Protein AF-A0A9W9JST7-F1 (afdb_monomer)

Radius of gyration: 30.88 Å; Cα contacts (8 Å, |Δi|>4): 255; chains: 1; bounding box: 58×61×119 Å

Sequence (310 aa):
MAGMDSYRRNLYMLSLYSEERLFLDKMSYSSIWKSSLSSQVPGLPVQEQWAHITSNPSALRAMMFQSMDEVFTAIPISAKPDYIAARDVIHHALSLLRLVSLHMLESFSGWQGNDAAVHMSANNLKHWMENDAPSARKCLWHAVCVYSTLKSKEKFACHDPLFFLISFFYIWAFDTLVVAPEMETPEASATEVRLLNTREIQIWIAEGPNTRLNLVGVGSLTGKASSLRLATEVSQIFSKRKSWAGLCRGLASAVDRIVSKLTIPQGIPQGILQGVPRGAPQGVPRGMPQGAPQGAPQGSRQGTSDDQVA

Secondary structure (DSSP, 8-state):
---S-HHHHHHHHHHHHHHHHHHHHHHHH-HHHHHHHHT--S---TTSTTSS----HHHHHHHHHHHHHHHHHHTT--SS--TTTTT-HHHHHHHHHHHS-HHHHHHHHTSSS-HHHHHHHHHHHHHHHHHTHHHHHHHHHHHHHHHHHHHH-SS--TTHHHHHHHHHHHHHHHIIIIIHHHHHSS---S-EEETT-HHHHHHHHHH-S--EEEETTTEE--THHHHHHHHHHHHHHHHH--TTHHHHHHHHHHHHHHHHHHHS-------SS-------------------------------------

Solvent-accessible surface area (backbone atoms only — not comparable to full-atom values): 18589 Å² total; per-residue (Å²): 133,96,71,71,53,68,65,59,52,52,52,49,54,52,48,53,51,48,52,52,50,54,50,54,52,54,52,76,71,34,65,70,56,51,51,64,66,64,70,78,72,84,90,81,83,94,83,74,83,86,81,67,96,68,92,40,71,68,56,52,48,47,48,53,51,47,55,48,47,48,54,64,59,66,48,72,71,41,100,53,86,42,78,61,63,65,52,39,46,66,60,28,45,49,61,31,49,74,80,45,53,67,68,48,46,44,26,43,66,47,80,83,51,56,72,69,49,18,52,51,30,45,53,54,51,39,53,49,38,68,77,40,44,49,58,43,44,47,35,44,41,26,22,48,36,26,36,59,44,55,73,69,47,88,72,60,58,93,60,44,66,58,48,38,48,52,16,49,43,49,47,43,48,45,27,55,62,50,43,31,61,58,67,74,45,93,72,62,46,91,52,72,39,46,61,82,42,71,70,54,39,54,50,47,32,69,74,54,85,55,59,41,43,30,42,94,93,59,42,60,60,60,11,71,66,28,43,44,46,43,38,49,49,52,23,54,52,26,61,69,37,74,49,61,36,69,60,26,39,51,51,15,56,55,34,47,54,47,36,54,62,65,67,48,82,78,77,74,80,92,72,78,93,80,84,76,87,84,73,85,80,88,76,85,83,87,76,86,80,90,79,86,84,89,81,85,79,92,83,81,90,85,84,89,82,87,86,84,90,133

Foldseek 3Di:
DPDPPPVNLLVVLVVLLVVLVVVVVVLVPDPVLVVVVVPPDDDDDPDPPPDDPDDRVVVVNVVSVVVSVCSLPVPDPDVPNDPVNLLPLSSLLSLLCVLDPPVLLVQCLVLPDDVVSNVVSLVVVLVCCVVQVLSLLSNLLSLLSLCVNLLPDQADDPCSLVSNVVSLSSNLSCLARPVQVLLVDPQADPAEAESPPVVSSVCD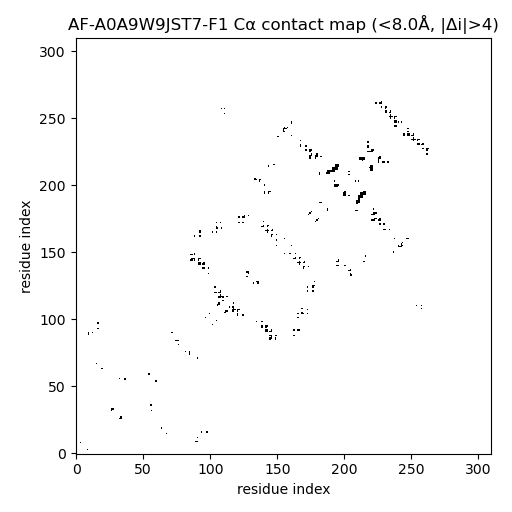SPPHDRHFYARVPLGTRHHLNSNLSSLQSQLVSLCPHPHVNVVSPVVSVSSVVSNVVSPPPPPDPPPPPDDDPPDDDDDDDDDDDDDDDDDDDDDDDDDDDDDDDD

Organism: NCBI:txid2972120

pLDDT: mean 71.53, std 21.92, range [30.02, 96.94]

Mean predicted aligned error: 15.3 Å

Structure (mmCIF, N/CA/C/O backbone):
data_AF-A0A9W9JST7-F1
#
_entry.id   AF-A0A9W9JST7-F1
#
loop_
_atom_site.group_PDB
_atom_site.id
_atom_site.type_symbol
_atom_site.label_atom_id
_atom_site.label_alt_id
_atom_site.label_comp_id
_atom_site.label_asym_id
_atom_site.label_entity_id
_atom_site.label_seq_id
_atom_site.pdbx_PDB_ins_code
_atom_site.Cartn_x
_atom_site.Cartn_y
_atom_site.Cartn_z
_atom_site.occupancy
_atom_site.B_iso_or_equiv
_atom_site.auth_seq_id
_atom_site.auth_comp_id
_atom_site.auth_asym_id
_atom_site.auth_atom_id
_atom_site.pdbx_PDB_model_num
ATOM 1 N N . MET A 1 1 ? -13.997 9.664 -26.845 1.00 45.06 1 MET A N 1
ATOM 2 C CA . MET A 1 1 ? -12.843 10.093 -26.017 1.00 45.06 1 MET A CA 1
ATOM 3 C C . MET A 1 1 ? -11.823 8.957 -25.805 1.00 45.06 1 MET A C 1
ATOM 5 O O . MET A 1 1 ? -11.267 8.816 -24.727 1.00 45.06 1 MET A O 1
ATOM 9 N N . ALA A 1 2 ? -11.512 8.159 -26.835 1.00 38.00 2 ALA A N 1
ATOM 10 C CA . ALA A 1 2 ? -10.624 6.988 -26.732 1.00 38.00 2 ALA A CA 1
ATOM 11 C C . ALA A 1 2 ? -9.122 7.316 -26.930 1.00 38.00 2 ALA A C 1
ATOM 13 O O . ALA A 1 2 ? -8.347 6.451 -27.320 1.00 38.00 2 ALA A O 1
ATOM 14 N N . GLY A 1 3 ? -8.715 8.573 -26.711 1.00 43.28 3 GLY A N 1
ATOM 15 C CA . GLY A 1 3 ? -7.420 9.099 -27.164 1.00 43.28 3 GLY A CA 1
ATOM 16 C C . GLY A 1 3 ? -6.808 10.183 -26.275 1.00 43.28 3 GLY A C 1
ATOM 17 O O . GLY A 1 3 ? -6.126 11.070 -26.774 1.00 43.28 3 GLY A O 1
ATOM 18 N N . MET A 1 4 ? -7.038 10.157 -24.961 1.00 49.62 4 MET A N 1
ATOM 19 C CA . MET A 1 4 ? -6.042 10.739 -24.057 1.00 49.62 4 MET A CA 1
ATOM 20 C C . MET A 1 4 ? -4.931 9.698 -23.930 1.00 49.62 4 MET A C 1
ATOM 22 O O . MET A 1 4 ? -5.115 8.702 -23.230 1.00 49.62 4 MET A O 1
ATOM 26 N N . ASP A 1 5 ? -3.818 9.890 -24.650 1.00 70.69 5 ASP A N 1
ATOM 27 C CA . ASP A 1 5 ? -2.640 9.023 -24.536 1.00 70.69 5 ASP A CA 1
ATOM 28 C C . ASP A 1 5 ? -2.324 8.790 -23.056 1.00 70.69 5 ASP A C 1
ATOM 30 O O . ASP A 1 5 ? -2.247 9.744 -22.278 1.00 70.69 5 ASP A O 1
ATOM 34 N N . SER A 1 6 ? -2.154 7.526 -22.658 1.00 66.75 6 SER A N 1
ATOM 35 C CA . SER A 1 6 ? -1.909 7.107 -21.265 1.00 66.75 6 SER A CA 1
ATOM 36 C C . SER A 1 6 ? -0.840 7.968 -20.573 1.00 66.75 6 SER A C 1
ATOM 38 O O . SER A 1 6 ? -0.982 8.357 -19.416 1.00 66.75 6 SER A O 1
ATOM 40 N N . TYR A 1 7 ? 0.186 8.371 -21.329 1.00 69.88 7 TYR A N 1
ATOM 41 C CA . TYR A 1 7 ? 1.210 9.314 -20.892 1.00 69.88 7 TYR A CA 1
ATOM 42 C C . TYR A 1 7 ? 0.651 10.681 -20.459 1.00 69.88 7 TYR A C 1
ATOM 44 O O . TYR A 1 7 ? 0.956 11.142 -19.362 1.00 69.88 7 TYR A O 1
ATOM 52 N N . ARG A 1 8 ? -0.196 11.317 -21.280 1.00 69.19 8 ARG A N 1
ATOM 53 C CA . ARG A 1 8 ? -0.817 12.617 -20.970 1.00 69.19 8 ARG A CA 1
ATOM 54 C C . ARG A 1 8 ? -1.710 12.529 -19.737 1.00 69.19 8 ARG A C 1
ATOM 56 O O . ARG A 1 8 ? -1.678 13.429 -18.906 1.00 69.19 8 ARG A O 1
ATOM 63 N N . ARG A 1 9 ? -2.460 11.432 -19.594 1.00 73.19 9 ARG A N 1
ATOM 64 C CA . ARG A 1 9 ? -3.286 11.179 -18.404 1.00 73.19 9 ARG A CA 1
ATOM 65 C C . ARG A 1 9 ? -2.431 11.080 -17.141 1.00 73.19 9 ARG A C 1
ATOM 67 O O . ARG A 1 9 ? -2.722 11.750 -16.156 1.00 73.19 9 ARG A O 1
ATOM 74 N N . ASN A 1 10 ? -1.368 10.282 -17.182 1.00 75.19 10 ASN A N 1
ATOM 75 C CA . ASN A 1 10 ? -0.466 10.113 -16.045 1.00 75.19 10 ASN A CA 1
ATOM 76 C C . ASN A 1 10 ? 0.229 11.424 -15.672 1.00 75.19 10 ASN A C 1
ATOM 78 O O . ASN A 1 10 ? 0.306 11.758 -14.494 1.00 75.19 10 ASN A O 1
ATOM 82 N N . LEU A 1 11 ? 0.681 12.189 -16.669 1.00 79.62 11 LEU A N 1
ATOM 83 C CA . LEU A 1 11 ? 1.288 13.499 -16.455 1.00 79.62 11 LEU A CA 1
ATOM 84 C C . LEU A 1 11 ? 0.303 14.471 -15.793 1.00 79.62 11 LEU A C 1
ATOM 86 O O . LEU A 1 11 ? 0.670 15.165 -14.851 1.00 79.62 11 LEU A O 1
ATOM 90 N N . TYR A 1 12 ? -0.954 14.474 -16.240 1.00 76.38 12 TYR A N 1
ATOM 91 C CA . TYR A 1 12 ? -1.999 15.308 -15.657 1.00 76.38 12 TYR A CA 1
ATOM 92 C C . TYR A 1 12 ? -2.312 14.921 -14.205 1.00 76.38 12 TYR A C 1
ATOM 94 O O . TYR A 1 12 ? -2.314 15.789 -13.336 1.00 76.38 12 TYR A O 1
ATOM 102 N N . MET A 1 13 ? -2.479 13.625 -13.906 1.00 76.88 13 MET A N 1
ATOM 103 C CA . MET A 1 13 ? -2.688 13.160 -12.526 1.00 76.88 13 MET A CA 1
ATOM 104 C C . MET A 1 13 ? -1.517 13.525 -11.606 1.00 76.88 13 MET A C 1
ATOM 106 O O . MET A 1 13 ? -1.733 13.949 -10.474 1.00 76.88 13 MET A O 1
ATOM 110 N N . LEU A 1 14 ? -0.279 13.389 -12.090 1.00 82.50 14 LEU A N 1
ATOM 111 C CA . LEU A 1 14 ? 0.914 13.774 -11.336 1.00 82.50 14 LEU A CA 1
ATOM 112 C C . LEU A 1 14 ? 0.989 15.288 -11.109 1.00 82.50 14 LEU A C 1
ATOM 114 O O . LEU A 1 14 ? 1.383 15.702 -10.020 1.00 82.50 14 LEU A O 1
ATOM 118 N N . SER A 1 15 ? 0.597 16.103 -12.095 1.00 80.81 15 SER A N 1
ATOM 119 C CA . SER A 1 15 ? 0.518 17.564 -11.955 1.00 80.81 15 SER A CA 1
ATOM 120 C C . SER A 1 15 ? -0.472 17.947 -10.863 1.00 80.81 15 SER A C 1
ATOM 122 O O . SER A 1 15 ? -0.089 18.619 -9.911 1.00 80.81 15 SER A O 1
ATOM 124 N N . LEU A 1 16 ? -1.703 17.430 -10.939 1.00 77.56 16 LEU A N 1
ATOM 125 C CA . LEU A 1 16 ? -2.748 17.694 -9.948 1.00 77.56 16 LEU A CA 1
ATOM 126 C C . LEU A 1 16 ? -2.327 17.264 -8.542 1.00 77.56 16 LEU A C 1
ATOM 128 O O . LEU A 1 16 ? -2.461 18.030 -7.593 1.00 77.56 16 LEU A O 1
ATOM 132 N N . TYR A 1 17 ? -1.756 16.064 -8.409 1.00 82.00 17 TYR A N 1
ATOM 133 C CA . TYR A 1 17 ? -1.245 15.589 -7.126 1.00 82.00 17 TYR A CA 1
ATOM 134 C C . TYR A 1 17 ? -0.119 16.484 -6.586 1.00 82.00 17 TYR A C 1
ATOM 136 O O . TYR A 1 17 ? -0.068 16.778 -5.392 1.00 82.00 17 TYR A O 1
ATOM 144 N N . SER A 1 18 ? 0.786 16.939 -7.454 1.00 82.88 18 SER A N 1
ATOM 145 C CA . SER A 1 18 ? 1.886 17.826 -7.059 1.00 82.88 18 SER A CA 1
ATOM 146 C C . SER A 1 18 ? 1.373 19.197 -6.620 1.00 82.88 18 SER A C 1
ATOM 148 O O . SER A 1 18 ? 1.830 19.721 -5.608 1.00 82.88 18 SER A O 1
ATOM 150 N N . GLU A 1 19 ? 0.398 19.759 -7.334 1.00 79.06 19 GLU A N 1
ATOM 151 C CA . GLU A 1 19 ? -0.268 21.015 -6.975 1.00 79.06 19 GLU A CA 1
ATOM 152 C C . GLU A 1 19 ? -1.001 20.901 -5.634 1.00 79.06 19 GLU A C 1
ATOM 154 O O . GLU A 1 19 ? -0.802 21.746 -4.761 1.00 79.06 19 GLU A O 1
ATOM 159 N N . GLU A 1 20 ? -1.769 19.825 -5.427 1.00 76.81 20 GLU A N 1
ATOM 160 C CA . GLU A 1 20 ? -2.435 19.517 -4.154 1.00 76.81 20 GLU A CA 1
ATOM 161 C C . GLU A 1 20 ? -1.414 19.443 -3.008 1.00 76.81 20 GLU A C 1
ATOM 163 O O . GLU A 1 20 ? -1.600 20.058 -1.955 1.00 76.81 20 GLU A O 1
ATOM 168 N N . ARG A 1 21 ? -0.292 18.741 -3.212 1.00 80.44 21 ARG A N 1
ATOM 169 C CA . ARG A 1 21 ? 0.755 18.593 -2.192 1.00 80.44 21 ARG A CA 1
ATOM 170 C C . ARG A 1 21 ? 1.468 19.900 -1.875 1.00 80.44 21 ARG A C 1
ATOM 172 O O . ARG A 1 21 ? 1.620 20.217 -0.699 1.00 80.44 21 ARG A O 1
ATOM 179 N N . LEU A 1 22 ? 1.850 20.673 -2.890 1.00 78.69 22 LEU A N 1
ATOM 180 C CA . LEU A 1 22 ? 2.464 21.992 -2.710 1.00 78.69 22 LEU A CA 1
ATOM 181 C C . LEU A 1 22 ? 1.518 22.965 -2.004 1.00 78.69 22 LEU A C 1
ATOM 183 O O . LEU A 1 22 ? 1.952 23.786 -1.199 1.00 78.69 22 LEU A O 1
ATOM 187 N N . PHE A 1 23 ? 0.225 22.891 -2.304 1.00 74.94 23 PHE A N 1
ATOM 188 C CA . PHE A 1 23 ? -0.781 23.712 -1.650 1.00 74.94 23 PHE A CA 1
ATOM 189 C C . PHE A 1 23 ? -0.934 23.359 -0.166 1.00 74.94 23 PHE A C 1
ATOM 191 O O . PHE A 1 23 ? -0.875 24.251 0.683 1.00 74.94 23 PHE A O 1
ATOM 198 N N . LEU A 1 24 ? -1.073 22.068 0.157 1.00 70.75 24 LEU A N 1
ATOM 199 C CA . LEU A 1 24 ? -1.166 21.591 1.542 1.00 70.75 24 LEU A CA 1
ATOM 200 C C . LEU A 1 24 ? 0.088 21.941 2.354 1.00 70.75 24 LEU A C 1
ATOM 202 O O . LEU A 1 24 ? -0.023 22.363 3.506 1.00 70.75 24 LEU A O 1
ATOM 206 N N . ASP A 1 25 ? 1.263 21.824 1.739 1.00 74.75 25 ASP A N 1
ATOM 207 C CA . ASP A 1 25 ? 2.534 22.225 2.337 1.00 74.75 25 ASP A CA 1
ATOM 208 C C . ASP A 1 25 ? 2.540 23.725 2.676 1.00 74.75 25 ASP A C 1
ATOM 210 O O . ASP A 1 25 ? 2.702 24.105 3.837 1.00 74.75 25 ASP A O 1
ATOM 214 N N . LYS A 1 26 ? 2.208 24.591 1.708 1.00 75.06 26 LYS A N 1
ATOM 215 C CA . LYS A 1 26 ? 2.100 26.048 1.918 1.00 75.06 26 LYS A CA 1
ATOM 216 C C . LYS A 1 26 ? 1.083 26.427 2.997 1.00 75.06 26 LYS A C 1
ATOM 218 O O . LYS A 1 26 ? 1.333 27.349 3.778 1.00 75.06 26 LYS A O 1
ATOM 223 N N . MET A 1 27 ? -0.052 25.731 3.070 1.00 67.06 27 MET A N 1
ATOM 224 C CA . MET A 1 27 ? -1.042 25.946 4.131 1.00 67.06 27 MET A CA 1
ATOM 225 C C . MET A 1 27 ? -0.476 25.641 5.519 1.00 67.06 27 MET A C 1
ATOM 227 O O . MET A 1 27 ? -0.759 26.374 6.466 1.00 67.06 27 MET A O 1
ATOM 231 N N . SER A 1 28 ? 0.353 24.604 5.647 1.00 64.50 28 SER A N 1
ATOM 232 C CA . SER A 1 28 ? 0.911 24.184 6.937 1.00 64.50 28 SER A CA 1
ATOM 233 C C . SER A 1 28 ? 1.862 25.217 7.566 1.00 64.50 28 SER A C 1
ATOM 235 O O . SER A 1 28 ? 1.996 25.262 8.794 1.00 64.50 28 SER A O 1
ATOM 237 N N . TYR A 1 29 ? 2.460 26.107 6.764 1.00 70.06 29 TYR A N 1
ATOM 238 C CA . TYR A 1 29 ? 3.391 27.145 7.231 1.00 70.06 29 TYR A CA 1
ATOM 239 C C . TYR A 1 29 ? 2.789 28.555 7.303 1.00 70.06 29 TYR A C 1
ATOM 241 O O . TYR A 1 29 ? 3.345 29.418 7.980 1.00 70.06 29 TYR A O 1
ATOM 249 N N . SER A 1 30 ? 1.648 28.809 6.663 1.00 71.56 30 SER A N 1
ATOM 250 C CA . SER A 1 30 ? 1.066 30.152 6.615 1.00 71.56 30 SER A CA 1
ATOM 251 C C . SER A 1 30 ? 0.363 30.545 7.916 1.00 71.56 30 SER A C 1
ATOM 253 O O . SER A 1 30 ? -0.620 29.930 8.335 1.00 71.56 30 SER A O 1
ATOM 255 N N . SER A 1 31 ? 0.837 31.626 8.537 1.00 66.50 31 SER A N 1
ATOM 256 C CA . SER A 1 31 ? 0.216 32.227 9.722 1.00 66.50 31 SER A CA 1
ATOM 257 C C . SER A 1 31 ? -1.176 32.797 9.436 1.00 66.50 31 SER A C 1
ATOM 259 O O . SER A 1 31 ? -2.048 32.689 10.292 1.00 66.50 31 SER A O 1
ATOM 261 N N . ILE A 1 32 ? -1.400 33.331 8.229 1.00 67.88 32 ILE A N 1
ATOM 262 C CA . ILE A 1 32 ? -2.687 33.886 7.772 1.00 67.88 32 ILE A CA 1
ATOM 263 C C . ILE A 1 32 ? -3.753 32.785 7.700 1.00 67.88 32 ILE A C 1
ATOM 265 O O . ILE A 1 32 ? -4.887 32.971 8.136 1.00 67.88 32 ILE A O 1
ATOM 269 N N . TRP A 1 33 ? -3.388 31.606 7.189 1.00 62.28 33 TRP A N 1
ATOM 270 C CA . TRP A 1 33 ? -4.314 30.473 7.124 1.00 62.28 33 TRP A CA 1
ATOM 271 C C . TRP A 1 33 ? -4.577 29.867 8.509 1.00 62.28 33 TRP A C 1
ATOM 273 O O . TRP A 1 33 ? -5.720 29.547 8.830 1.00 62.28 33 TRP A O 1
ATOM 283 N N . LYS A 1 34 ? -3.551 29.772 9.365 1.00 59.06 34 LYS A N 1
ATOM 284 C CA . LYS A 1 34 ? -3.708 29.306 10.755 1.00 59.06 34 LYS A CA 1
ATOM 285 C C . LYS A 1 34 ? -4.616 30.221 11.580 1.00 59.06 34 LYS A C 1
ATOM 287 O O . LYS A 1 34 ? -5.464 29.720 12.315 1.00 59.06 34 LYS A O 1
ATOM 292 N N . SER A 1 35 ? -4.476 31.541 11.444 1.00 56.28 35 SER A N 1
ATOM 293 C CA . SER A 1 35 ? -5.319 32.506 12.159 1.00 56.28 35 SER A CA 1
ATOM 294 C C . SER A 1 35 ? -6.764 32.501 11.653 1.00 56.28 35 SER A C 1
ATOM 296 O O . SER A 1 35 ? -7.682 32.562 12.465 1.00 56.28 35 SER A O 1
ATOM 298 N N . SER A 1 36 ? -6.976 32.332 10.343 1.00 56.25 36 SER A N 1
ATOM 299 C CA . SER A 1 36 ? -8.314 32.225 9.746 1.00 56.25 36 SER A CA 1
ATOM 3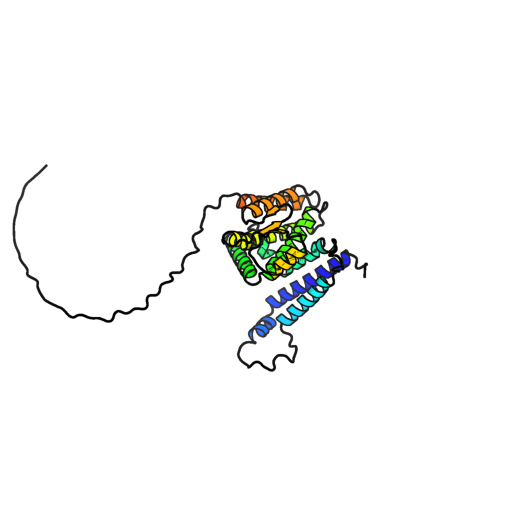00 C C . SER A 1 36 ? -9.069 30.950 10.156 1.00 56.25 36 SER A C 1
ATOM 302 O O . SER A 1 36 ? -10.291 30.990 10.273 1.00 56.25 36 SER A O 1
ATOM 304 N N . LEU A 1 37 ? -8.367 29.836 10.406 1.00 51.34 37 LEU A N 1
ATOM 305 C CA . LEU A 1 37 ? -8.959 28.590 10.920 1.00 51.34 37 LEU A CA 1
ATOM 306 C C . LEU A 1 37 ? -9.266 28.656 12.423 1.00 51.34 37 LEU A C 1
ATOM 308 O O . LEU A 1 37 ? -10.251 28.081 12.880 1.00 51.34 37 LEU A O 1
ATOM 312 N N . SER A 1 38 ? -8.439 29.365 13.195 1.00 48.03 38 SER A N 1
ATOM 313 C CA . SER A 1 38 ? -8.609 29.503 14.646 1.00 48.03 38 SER A CA 1
ATOM 314 C C . SER A 1 38 ? -9.709 30.494 15.046 1.00 48.03 38 SER A C 1
ATOM 316 O O . SER A 1 38 ? -10.146 30.464 16.194 1.00 48.03 38 SER A O 1
ATOM 318 N N . SER A 1 39 ? -10.154 31.381 14.148 1.00 47.69 39 SER A N 1
ATOM 319 C CA . SER A 1 39 ? -11.091 32.463 14.483 1.00 47.69 39 SER A CA 1
ATOM 320 C C . SER A 1 39 ? -12.579 32.084 14.404 1.00 47.69 39 SER A C 1
ATOM 322 O O . SER A 1 39 ? -13.418 32.973 14.518 1.00 47.69 39 SER A O 1
ATOM 324 N N . GLN A 1 40 ? -12.935 30.811 14.173 1.00 50.59 40 GLN A N 1
ATOM 325 C CA . GLN A 1 40 ? -14.327 30.391 13.902 1.00 50.59 40 GLN A CA 1
ATOM 326 C C . GLN A 1 40 ? -15.055 29.646 15.042 1.00 50.59 40 GLN A C 1
ATOM 328 O O . GLN A 1 40 ? -16.089 29.031 14.803 1.00 50.59 40 GLN A O 1
ATOM 333 N N . VAL A 1 41 ? -14.603 29.734 16.295 1.00 44.81 41 VAL A N 1
ATOM 334 C CA . VAL A 1 41 ? -15.410 29.320 17.466 1.00 44.81 41 VAL A CA 1
ATOM 335 C C . VAL A 1 41 ? -15.177 30.365 18.563 1.00 44.81 41 VAL A C 1
ATOM 337 O O . VAL A 1 41 ? -14.021 30.497 18.962 1.00 44.81 41 VAL A O 1
ATOM 340 N N . PRO A 1 42 ? -16.185 31.149 19.027 1.00 43.00 42 PRO A N 1
ATOM 341 C CA . PRO A 1 42 ? -17.460 30.638 19.555 1.00 43.00 42 PRO A CA 1
ATOM 342 C C . PRO A 1 42 ? -18.743 31.465 19.257 1.00 43.00 42 PRO A C 1
ATOM 344 O O . PRO A 1 42 ? -18.751 32.689 19.307 1.00 43.00 42 PRO A O 1
ATOM 347 N N . GLY A 1 43 ? -19.867 30.750 19.105 1.00 48.09 43 GLY A N 1
ATOM 348 C CA . GLY A 1 43 ? -21.202 31.185 19.548 1.00 48.09 43 GLY A CA 1
ATOM 349 C C . GLY A 1 43 ? -22.018 32.110 18.639 1.00 48.09 43 GLY A C 1
ATOM 350 O O . GLY A 1 43 ? -22.058 33.302 18.896 1.00 48.09 43 GLY A O 1
ATOM 351 N N . LEU A 1 44 ? -22.790 31.553 17.694 1.00 33.81 44 LEU A N 1
ATOM 352 C CA . LEU A 1 44 ? -24.055 32.135 17.203 1.00 33.81 44 LEU A CA 1
ATOM 353 C C . LEU A 1 44 ? -25.023 31.019 16.736 1.00 33.81 44 LEU A C 1
ATOM 355 O O . LEU A 1 44 ? -24.549 29.938 16.376 1.00 33.81 44 LEU A O 1
ATOM 359 N N . PRO A 1 45 ? -26.359 31.228 16.775 1.00 37.50 45 PRO A N 1
ATOM 360 C CA . PRO A 1 45 ? -27.351 30.177 16.557 1.00 37.50 45 PRO A CA 1
ATOM 361 C C . PRO A 1 45 ? -27.521 29.780 15.086 1.00 37.50 45 PRO A C 1
ATOM 363 O O . PRO A 1 45 ? -27.420 30.588 14.165 1.00 37.50 45 PRO A O 1
ATOM 366 N N . VAL A 1 46 ? -27.860 28.504 14.918 1.00 41.34 46 VAL A N 1
ATOM 367 C CA . VAL A 1 46 ? -28.148 27.782 13.678 1.00 41.34 46 VAL A CA 1
ATOM 368 C C . VAL A 1 46 ? -29.429 28.321 13.025 1.00 41.34 46 VAL A C 1
ATOM 370 O O . VAL A 1 46 ? -30.502 27.973 13.490 1.00 41.34 46 VAL A O 1
ATOM 373 N N . GLN A 1 47 ? -29.342 29.138 11.966 1.00 35.84 47 GLN A N 1
ATOM 374 C CA . GLN A 1 47 ? -30.356 29.151 10.883 1.00 35.84 47 GLN A CA 1
ATOM 375 C C . GLN A 1 47 ? -29.924 29.924 9.611 1.00 35.84 47 GLN A C 1
ATOM 377 O O . GLN A 1 47 ? -30.516 29.697 8.564 1.00 35.84 47 GLN A O 1
ATOM 382 N N . GLU A 1 48 ? -28.886 30.773 9.619 1.00 34.34 48 GLU A N 1
ATOM 383 C CA . GLU A 1 48 ? -28.538 31.597 8.428 1.00 34.34 48 GLU A CA 1
ATOM 384 C C . GLU A 1 48 ? -27.093 31.449 7.907 1.00 34.34 48 GLU A C 1
ATOM 386 O O . GLU A 1 48 ? -26.613 32.258 7.119 1.00 34.34 48 GLU A O 1
ATOM 391 N N . GLN A 1 49 ? -26.377 30.384 8.275 1.00 35.22 49 GLN A N 1
ATOM 392 C CA . GLN A 1 49 ? -24.996 30.158 7.807 1.00 35.22 49 GLN A CA 1
ATOM 393 C C . GLN A 1 49 ? -24.871 29.495 6.420 1.00 35.22 49 GLN A C 1
ATOM 395 O O . GLN A 1 49 ? -23.755 29.310 5.940 1.00 35.22 49 GLN A O 1
ATOM 400 N N . TRP A 1 50 ? -25.979 29.167 5.745 1.00 30.72 50 TRP A N 1
ATOM 401 C CA . TRP A 1 50 ? -25.964 28.394 4.489 1.00 30.72 50 TRP A CA 1
ATOM 402 C C . TRP A 1 50 ? -26.104 29.210 3.191 1.00 30.72 50 TRP A C 1
ATOM 404 O O . TRP A 1 50 ? -26.206 28.611 2.125 1.00 30.72 50 TRP A O 1
ATOM 414 N N . ALA A 1 51 ? -26.091 30.548 3.223 1.00 30.02 51 ALA A N 1
ATOM 415 C CA . ALA A 1 51 ? -26.362 31.346 2.015 1.00 30.02 51 ALA A CA 1
ATOM 416 C C . ALA A 1 51 ? -25.135 31.977 1.333 1.00 30.02 51 ALA A C 1
ATOM 418 O O . ALA A 1 51 ? -25.240 32.406 0.185 1.00 30.02 51 ALA A O 1
ATOM 419 N N . HIS A 1 52 ? -23.959 32.006 1.963 1.00 31.91 52 HIS A N 1
ATOM 420 C CA . HIS A 1 52 ? -22.778 32.606 1.342 1.00 31.91 52 HIS A CA 1
ATOM 421 C C . HIS A 1 52 ? -21.575 31.677 1.448 1.00 31.91 52 HIS A C 1
ATOM 423 O O . HIS A 1 52 ? -20.997 31.489 2.516 1.00 31.91 52 HIS A O 1
ATOM 429 N N . ILE A 1 53 ? -21.227 31.097 0.296 1.00 39.28 53 ILE A N 1
ATOM 430 C CA . ILE A 1 53 ? -19.997 30.353 0.027 1.00 39.28 53 ILE A CA 1
ATOM 431 C C . ILE A 1 53 ? -18.828 31.250 0.440 1.00 39.28 53 ILE A C 1
ATOM 433 O O . ILE A 1 53 ? -18.386 32.119 -0.308 1.00 39.28 53 ILE A O 1
ATOM 437 N N . THR A 1 54 ? -18.358 31.071 1.668 1.00 33.00 54 THR A N 1
ATOM 438 C CA . THR A 1 54 ? -17.136 31.688 2.162 1.00 33.00 54 THR A CA 1
ATOM 439 C C . THR A 1 54 ? -16.040 30.645 2.034 1.00 33.00 54 THR A C 1
ATOM 441 O O . THR A 1 54 ? -16.163 29.499 2.465 1.00 33.00 54 THR A O 1
ATOM 444 N N . SER A 1 55 ? -14.977 31.035 1.346 1.00 41.19 55 SER A N 1
ATOM 445 C CA . SER A 1 55 ? -13.762 30.271 1.097 1.00 41.19 55 SER A CA 1
ATOM 446 C C . SER A 1 55 ? -13.079 29.864 2.409 1.00 41.19 55 SER A C 1
ATOM 448 O O . SER A 1 55 ? -12.165 30.535 2.880 1.00 41.19 55 SER A O 1
ATOM 450 N N . ASN A 1 56 ? -13.529 28.766 3.012 1.00 44.78 56 ASN A N 1
ATOM 451 C CA . ASN A 1 56 ? -12.845 28.079 4.103 1.00 44.78 56 ASN A CA 1
ATOM 452 C C . ASN A 1 56 ? -11.787 27.124 3.498 1.00 44.78 56 ASN A C 1
ATOM 454 O O . ASN A 1 56 ? -12.092 26.451 2.509 1.00 44.78 56 ASN A O 1
ATOM 458 N N . PRO A 1 57 ? -10.558 27.015 4.040 1.00 48.62 57 PRO A N 1
ATOM 459 C CA . PRO A 1 57 ? -9.565 26.018 3.622 1.00 48.62 57 PRO A CA 1
ATOM 460 C C . PRO A 1 57 ? -10.093 24.590 3.503 1.00 48.62 57 PRO A C 1
ATOM 462 O O . PRO A 1 57 ? -9.646 23.856 2.629 1.00 48.62 57 PRO A O 1
ATOM 465 N N . SER A 1 58 ? -11.052 24.193 4.344 1.00 51.59 58 SER A N 1
ATOM 466 C CA . SER A 1 58 ? -11.716 22.888 4.254 1.00 51.59 58 SER A CA 1
ATOM 467 C C . SER A 1 58 ? -12.604 22.764 3.015 1.00 51.59 58 SER A C 1
ATOM 469 O O . SER A 1 58 ? -12.612 21.706 2.400 1.00 51.59 58 SER A O 1
ATOM 471 N N . ALA A 1 59 ? -13.282 23.837 2.601 1.00 48.91 59 ALA A N 1
ATOM 472 C CA . ALA A 1 59 ? -14.101 23.893 1.391 1.00 48.91 59 ALA A CA 1
ATOM 473 C C . ALA A 1 59 ? -13.249 23.996 0.115 1.00 48.91 59 ALA A C 1
ATOM 475 O O . ALA A 1 59 ? -13.579 23.376 -0.887 1.00 48.91 59 ALA A O 1
ATOM 476 N N . LEU A 1 60 ? -12.121 24.718 0.153 1.00 52.69 60 LEU A N 1
ATOM 477 C CA . LEU A 1 60 ? -11.135 24.737 -0.938 1.00 52.69 60 LEU A CA 1
ATOM 478 C C . LEU A 1 60 ? -10.417 23.392 -1.074 1.00 52.69 60 LEU A C 1
ATOM 480 O O . LEU A 1 60 ? -10.286 22.879 -2.180 1.00 52.69 60 LEU A O 1
ATOM 484 N N . ARG A 1 61 ? -10.014 22.783 0.049 1.00 54.28 61 ARG A N 1
ATOM 485 C CA . ARG A 1 61 ? -9.505 21.410 0.081 1.00 54.28 61 ARG A CA 1
ATOM 486 C C . ARG A 1 61 ? -10.564 20.447 -0.440 1.00 54.28 61 ARG A C 1
ATOM 488 O O . ARG A 1 61 ? -10.232 19.640 -1.288 1.00 54.28 61 ARG A O 1
ATOM 495 N N . ALA A 1 62 ? -11.818 20.558 -0.007 1.00 56.09 62 ALA A N 1
ATOM 496 C CA . ALA A 1 62 ? -12.912 19.742 -0.522 1.00 56.09 62 ALA A CA 1
ATOM 497 C C . ALA A 1 62 ? -13.129 19.958 -2.025 1.00 56.09 62 ALA A C 1
ATOM 499 O O . ALA A 1 62 ? -13.275 18.974 -2.728 1.00 56.09 62 ALA A O 1
ATOM 500 N N . MET A 1 63 ? -13.051 21.190 -2.541 1.00 55.81 63 MET A N 1
ATOM 501 C CA . MET A 1 63 ? -13.128 21.477 -3.980 1.00 55.81 63 MET A CA 1
ATOM 502 C C . MET A 1 63 ? -11.950 20.899 -4.767 1.00 55.81 63 MET A C 1
ATOM 504 O O . MET A 1 63 ? -12.161 20.355 -5.842 1.00 55.81 63 MET A O 1
ATOM 508 N N . MET A 1 64 ? -10.715 20.980 -4.262 1.00 59.28 64 MET A N 1
ATOM 509 C CA . MET A 1 64 ? -9.559 20.342 -4.909 1.00 59.28 64 MET A CA 1
ATOM 510 C C . MET A 1 64 ? -9.669 18.818 -4.851 1.00 59.28 64 MET A C 1
ATOM 512 O O . MET A 1 64 ? -9.402 18.141 -5.843 1.00 59.28 64 MET A O 1
ATOM 516 N N . PHE A 1 65 ? -10.120 18.282 -3.713 1.00 57.47 65 PHE A N 1
ATOM 517 C CA . PHE A 1 65 ? -10.411 16.865 -3.559 1.00 57.47 65 PHE A CA 1
ATOM 518 C C . PHE A 1 65 ? -11.497 16.421 -4.527 1.00 57.47 65 PHE A C 1
ATOM 520 O O . PHE A 1 65 ? -11.311 15.401 -5.168 1.00 57.47 65 PHE A O 1
ATOM 527 N N . GLN A 1 66 ? -12.557 17.209 -4.684 1.00 58.59 66 GLN A N 1
ATOM 528 C CA . GLN A 1 66 ? -13.673 16.963 -5.585 1.00 58.59 66 GLN A CA 1
ATOM 529 C C . GLN A 1 66 ? -13.254 17.095 -7.048 1.00 58.59 66 GLN A C 1
ATOM 531 O O . GLN A 1 66 ? -13.609 16.242 -7.839 1.00 58.59 66 GLN A O 1
ATOM 536 N N . SER A 1 67 ? -12.426 18.079 -7.404 1.00 58.53 67 SER A N 1
ATOM 537 C CA . SER A 1 67 ? -11.863 18.232 -8.750 1.00 58.53 67 SER A CA 1
ATOM 538 C C . SER A 1 67 ? -10.966 17.049 -9.126 1.00 58.53 67 SER A C 1
ATOM 540 O O . SER A 1 67 ? -11.066 16.506 -10.225 1.00 58.53 67 SER A O 1
ATOM 542 N N . MET A 1 68 ? -10.124 16.582 -8.199 1.00 61.75 68 MET A N 1
ATOM 543 C CA . MET A 1 68 ? -9.372 15.346 -8.398 1.00 61.75 68 MET A CA 1
ATOM 544 C C . MET A 1 68 ? -10.276 14.117 -8.389 1.00 61.75 68 MET A C 1
ATOM 546 O O . MET A 1 68 ? -10.092 13.252 -9.227 1.00 61.75 68 MET A O 1
ATOM 550 N N . ASP A 1 69 ? -11.259 14.012 -7.504 1.00 61.94 69 ASP A N 1
ATOM 551 C CA . ASP A 1 69 ? -12.163 12.865 -7.456 1.00 61.94 69 ASP A CA 1
ATOM 552 C C . ASP A 1 69 ? -13.037 12.803 -8.714 1.00 61.94 69 ASP A C 1
ATOM 554 O O . ASP A 1 69 ? -13.264 11.718 -9.233 1.00 61.94 69 ASP A O 1
ATOM 558 N N . GLU A 1 70 ? -13.426 13.937 -9.292 1.00 62.78 70 GLU A N 1
ATOM 559 C CA . GLU A 1 70 ? -14.052 14.054 -10.612 1.00 62.78 70 GLU A CA 1
ATOM 560 C C . GLU A 1 70 ? -13.117 13.544 -11.709 1.00 62.78 70 GLU A C 1
ATOM 562 O O . GLU A 1 70 ? -13.535 12.752 -12.543 1.00 62.78 70 GLU A O 1
ATOM 567 N N . VAL A 1 71 ? -11.826 13.888 -11.681 1.00 58.66 71 VAL A N 1
ATOM 568 C CA . VAL A 1 71 ? -10.839 13.321 -12.617 1.00 58.66 71 VAL A CA 1
ATOM 569 C C . VAL A 1 71 ? -10.659 11.817 -12.392 1.00 58.66 71 VAL A C 1
ATOM 571 O O . VAL A 1 71 ? -10.578 11.067 -13.359 1.00 58.66 71 VAL A O 1
ATOM 574 N N . PHE A 1 72 ? -10.634 11.350 -11.143 1.00 56.22 72 PHE A N 1
ATOM 575 C CA . PHE A 1 72 ? -10.443 9.944 -10.775 1.00 56.22 72 PHE A CA 1
ATOM 576 C C . PHE A 1 72 ? -11.700 9.090 -11.039 1.00 56.22 72 PHE A C 1
ATOM 578 O O . PHE A 1 72 ? -11.565 7.892 -11.280 1.00 56.22 72 PHE A O 1
ATOM 585 N N . THR A 1 73 ? -12.895 9.691 -11.039 1.00 55.88 73 THR A N 1
ATOM 586 C CA . THR A 1 73 ? -14.189 9.067 -11.385 1.00 55.88 73 THR A CA 1
ATOM 587 C C . THR A 1 73 ? -14.522 9.176 -12.876 1.00 55.88 73 THR A C 1
ATOM 589 O O . THR A 1 73 ? -15.190 8.292 -13.409 1.00 55.88 73 THR A O 1
ATOM 592 N N . ALA A 1 74 ? -14.028 10.211 -13.569 1.00 49.53 74 ALA A N 1
ATOM 593 C CA . ALA A 1 74 ? -14.136 10.387 -15.020 1.00 49.53 74 ALA A CA 1
ATOM 594 C C . ALA A 1 74 ? -13.119 9.549 -15.813 1.00 49.53 74 ALA A C 1
ATOM 596 O O . ALA A 1 74 ? -13.258 9.402 -17.032 1.00 49.53 74 ALA A O 1
ATOM 597 N N . ILE A 1 75 ? -12.113 8.960 -15.151 1.00 50.84 75 ILE A N 1
ATOM 598 C CA . ILE A 1 75 ? -11.396 7.802 -15.704 1.00 50.84 75 ILE A CA 1
ATOM 599 C C . ILE A 1 75 ? -12.471 6.751 -15.977 1.00 50.84 75 ILE A C 1
ATOM 601 O O . ILE A 1 75 ? -13.175 6.388 -15.039 1.00 50.84 75 ILE A O 1
ATOM 605 N N . PRO A 1 76 ? -12.647 6.288 -17.227 1.00 40.38 76 PRO A N 1
ATOM 606 C CA . PRO A 1 76 ? -13.815 5.518 -17.606 1.00 40.38 76 PRO A CA 1
ATOM 607 C C . PRO A 1 76 ? -13.926 4.282 -16.718 1.00 40.38 76 PRO A C 1
ATOM 609 O O . PRO A 1 76 ? -13.242 3.278 -16.919 1.00 40.38 76 PRO A O 1
ATOM 612 N N . ILE A 1 77 ? -14.859 4.346 -15.770 1.00 42.47 77 ILE A N 1
ATOM 613 C CA . ILE A 1 77 ? -15.606 3.187 -15.321 1.00 42.47 77 ILE A CA 1
ATOM 614 C C . ILE A 1 77 ? -16.448 2.826 -16.541 1.00 42.47 77 ILE A C 1
ATOM 616 O O . ILE A 1 77 ? -17.594 3.241 -16.695 1.00 42.47 77 ILE A O 1
ATOM 620 N N . SER A 1 78 ? -15.816 2.160 -17.505 1.00 34.62 78 SER A N 1
ATOM 621 C CA . SER A 1 78 ? -16.528 1.513 -18.592 1.00 34.62 78 SER A CA 1
ATOM 622 C C . SER A 1 78 ? -17.681 0.708 -17.995 1.00 34.62 78 SER A C 1
ATOM 624 O O . SER A 1 78 ? -17.605 0.195 -16.874 1.00 34.62 78 SER A O 1
ATOM 626 N N . ALA A 1 79 ? -18.774 0.597 -18.746 1.00 38.84 79 ALA A N 1
ATOM 627 C CA . ALA A 1 79 ? -19.951 -0.181 -18.362 1.00 38.84 79 ALA A CA 1
ATOM 628 C C . ALA A 1 79 ? -19.640 -1.683 -18.133 1.00 38.84 79 ALA A C 1
ATOM 630 O O . ALA A 1 79 ? -20.507 -2.450 -17.720 1.00 38.84 79 ALA A O 1
ATOM 631 N N . LYS A 1 80 ? -18.392 -2.101 -18.377 1.00 37.31 80 LYS A N 1
ATOM 632 C CA . LYS A 1 80 ? -17.720 -3.251 -17.768 1.00 37.31 80 LYS A CA 1
ATOM 633 C C . LYS A 1 80 ? -16.557 -2.680 -16.947 1.00 37.31 80 LYS A C 1
ATOM 635 O O . LYS A 1 80 ? -15.836 -1.875 -17.520 1.00 37.31 80 LYS A O 1
ATOM 640 N N . PRO A 1 81 ? -16.322 -3.047 -15.673 1.00 41.28 81 PRO A N 1
ATOM 641 C CA . PRO A 1 81 ? -15.138 -2.577 -14.951 1.00 41.28 81 PRO A CA 1
ATOM 642 C C . PRO A 1 81 ? -13.894 -2.998 -15.743 1.00 41.28 81 PRO A C 1
ATOM 644 O O . PRO A 1 81 ? -13.486 -4.160 -15.720 1.00 41.28 81 PRO A O 1
ATOM 647 N N . ASP A 1 82 ? -13.367 -2.079 -16.552 1.00 44.00 82 ASP A N 1
ATOM 648 C CA . ASP A 1 82 ? -12.370 -2.411 -17.552 1.00 44.00 82 ASP A CA 1
ATOM 649 C C . ASP A 1 82 ? -11.096 -2.792 -16.810 1.00 44.00 82 ASP A C 1
ATOM 651 O O . ASP A 1 82 ? -10.567 -2.046 -15.984 1.00 44.00 82 ASP A O 1
ATOM 655 N N . TYR A 1 83 ? -10.563 -3.948 -17.177 1.00 45.09 83 TYR A N 1
ATOM 656 C CA . TYR A 1 83 ? -9.270 -4.505 -16.782 1.00 45.09 83 TYR A CA 1
ATOM 657 C C . TYR A 1 83 ? -8.096 -3.494 -16.825 1.00 45.09 83 TYR A C 1
ATOM 659 O O . TYR A 1 83 ? -7.036 -3.731 -16.251 1.00 45.09 83 TYR A O 1
ATOM 667 N N . ILE A 1 84 ? -8.283 -2.365 -17.513 1.00 42.69 84 ILE A N 1
ATOM 668 C CA . ILE A 1 84 ? -7.346 -1.255 -17.687 1.00 42.69 84 ILE A CA 1
ATOM 669 C C . ILE A 1 84 ? -7.326 -0.318 -16.465 1.00 42.69 84 ILE A C 1
ATOM 671 O O . ILE A 1 84 ? -6.242 0.098 -16.066 1.00 42.69 84 ILE A O 1
ATOM 675 N N . ALA A 1 85 ? -8.471 -0.023 -15.834 1.00 46.50 85 ALA A N 1
ATOM 676 C CA . ALA A 1 85 ? -8.537 0.870 -14.669 1.00 46.50 85 ALA A CA 1
ATOM 677 C C . ALA A 1 85 ? -7.937 0.210 -13.416 1.00 46.50 85 ALA A C 1
ATOM 679 O O . ALA A 1 85 ? -7.115 0.815 -12.738 1.00 46.50 85 ALA A O 1
ATOM 680 N N . ALA A 1 86 ? -8.231 -1.078 -13.192 1.00 49.44 86 ALA A N 1
ATOM 681 C CA . ALA A 1 86 ? -7.633 -1.881 -12.115 1.00 49.44 86 ALA A CA 1
ATOM 682 C C . ALA A 1 86 ? -6.111 -2.097 -12.269 1.00 49.44 86 ALA A C 1
ATOM 684 O O . ALA A 1 86 ? -5.441 -2.541 -11.336 1.00 49.44 86 ALA A O 1
ATOM 685 N N . ARG A 1 87 ? -5.564 -1.807 -13.459 1.00 60.94 87 ARG A N 1
ATOM 686 C CA . ARG A 1 87 ? -4.135 -1.901 -13.789 1.00 60.94 87 ARG A CA 1
ATOM 687 C C . ARG A 1 87 ? -3.438 -0.544 -13.873 1.00 60.94 87 ARG A C 1
ATOM 689 O O . ARG A 1 87 ? -2.236 -0.513 -14.149 1.00 60.94 87 ARG A O 1
ATOM 696 N N . ASP A 1 88 ? -4.140 0.566 -13.638 1.00 77.69 88 ASP A N 1
ATOM 697 C CA . ASP A 1 88 ? -3.513 1.887 -13.598 1.00 77.69 88 ASP A CA 1
ATOM 698 C C . ASP A 1 88 ? -2.808 2.084 -12.247 1.00 77.69 88 ASP A C 1
ATOM 700 O O . ASP A 1 88 ? -3.351 2.591 -11.265 1.00 77.69 88 ASP A O 1
ATOM 704 N N . VAL A 1 89 ? -1.566 1.602 -12.194 1.00 86.88 89 VAL A N 1
ATOM 705 C CA . VAL A 1 89 ? -0.719 1.625 -10.997 1.00 86.88 89 VAL A CA 1
ATOM 706 C C . VAL A 1 89 ? -0.542 3.048 -10.465 1.00 86.88 89 VAL A C 1
ATOM 708 O O . VAL A 1 89 ? -0.532 3.234 -9.251 1.00 86.88 89 VAL A O 1
ATOM 711 N N . ILE A 1 90 ? -0.422 4.045 -11.349 1.00 86.31 90 ILE A N 1
ATOM 712 C CA . ILE A 1 90 ? -0.215 5.442 -10.950 1.00 86.31 90 ILE A CA 1
ATOM 713 C C . ILE A 1 90 ? -1.475 5.969 -10.273 1.00 86.31 90 ILE A C 1
ATOM 715 O O . ILE A 1 90 ? -1.374 6.524 -9.183 1.00 86.31 90 ILE A O 1
ATOM 719 N N . HIS A 1 91 ? -2.652 5.737 -10.860 1.00 84.75 91 HIS A N 1
ATOM 720 C CA . HIS A 1 91 ? -3.924 6.101 -10.236 1.00 84.75 91 HIS A CA 1
ATOM 721 C C . HIS A 1 91 ? -4.032 5.534 -8.814 1.00 84.75 91 HIS A C 1
ATOM 723 O O . HIS A 1 91 ? -4.191 6.291 -7.857 1.00 84.75 91 HIS A O 1
ATOM 729 N N . HIS A 1 92 ? -3.876 4.215 -8.652 1.00 88.69 92 HIS A N 1
ATOM 730 C CA . HIS A 1 92 ? -4.033 3.586 -7.340 1.00 88.69 92 HIS A CA 1
ATOM 731 C C . HIS A 1 92 ? -2.954 4.025 -6.338 1.00 88.69 92 HIS A C 1
ATOM 733 O O . HIS A 1 92 ? -3.272 4.257 -5.171 1.00 88.69 92 HIS A O 1
ATOM 739 N N . ALA A 1 93 ? -1.700 4.182 -6.773 1.00 91.38 93 ALA A N 1
ATOM 740 C CA . ALA A 1 93 ? -0.625 4.654 -5.906 1.00 91.38 93 ALA A CA 1
ATOM 741 C C . ALA A 1 93 ? -0.866 6.093 -5.429 1.00 91.38 93 ALA A C 1
ATOM 743 O O . ALA A 1 93 ? -0.673 6.382 -4.250 1.00 91.38 93 A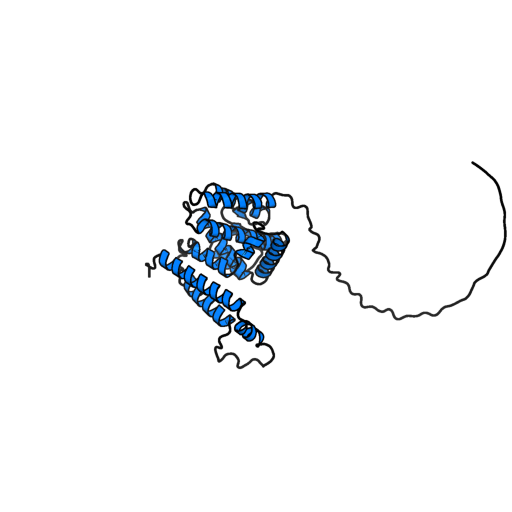LA A O 1
ATOM 744 N N . LEU A 1 94 ? -1.332 6.986 -6.309 1.00 88.81 94 LEU A N 1
ATOM 745 C CA . LEU A 1 94 ? -1.660 8.359 -5.931 1.00 88.81 94 LEU A CA 1
ATOM 746 C C . LEU A 1 94 ? -2.883 8.408 -5.011 1.00 88.81 94 LEU A C 1
ATOM 748 O O . LEU A 1 94 ? -2.819 9.087 -3.993 1.00 88.81 94 LEU A O 1
ATOM 752 N N . SER A 1 95 ? -3.952 7.651 -5.286 1.00 86.75 95 SER A N 1
ATOM 753 C CA . SER A 1 95 ? -5.109 7.556 -4.378 1.00 86.75 95 SER A CA 1
ATOM 754 C C . SER A 1 95 ? -4.706 7.131 -2.966 1.00 86.75 95 SER A C 1
ATOM 756 O O . SER A 1 95 ? -5.183 7.709 -1.993 1.00 86.75 95 SER A O 1
ATOM 758 N N . LEU A 1 96 ? -3.792 6.164 -2.853 1.00 89.88 96 LEU A N 1
ATOM 759 C CA . LEU A 1 96 ? -3.245 5.727 -1.572 1.00 89.88 96 LEU A CA 1
ATOM 760 C C . LEU A 1 96 ? -2.412 6.833 -0.907 1.00 89.88 96 LEU A C 1
ATOM 762 O O . LEU A 1 96 ? -2.653 7.193 0.246 1.00 89.88 96 LEU A O 1
ATOM 766 N N . LEU A 1 97 ? -1.461 7.411 -1.648 1.00 87.88 97 LEU A N 1
ATOM 767 C CA . LEU A 1 97 ? -0.553 8.435 -1.134 1.00 87.88 97 LEU A CA 1
ATOM 768 C C . LEU A 1 97 ? -1.255 9.741 -0.769 1.00 87.88 97 LEU A C 1
ATOM 770 O O . LEU A 1 97 ? -0.702 10.498 0.023 1.00 87.88 97 LEU A O 1
ATOM 774 N N . ARG A 1 98 ? -2.446 10.029 -1.315 1.00 85.44 98 ARG A N 1
ATOM 775 C CA . ARG A 1 98 ? -3.284 11.184 -0.940 1.00 85.44 98 ARG A CA 1
ATOM 776 C C . ARG A 1 98 ? -3.722 11.132 0.521 1.00 85.44 98 ARG A C 1
ATOM 778 O O . ARG A 1 98 ? -3.671 12.158 1.203 1.00 85.44 98 ARG A O 1
ATOM 785 N N . LEU A 1 99 ? -4.085 9.944 0.998 1.00 84.12 99 LEU A N 1
ATOM 786 C CA . LEU A 1 99 ? -4.617 9.727 2.343 1.00 84.12 99 LEU A CA 1
ATOM 787 C C . LEU A 1 99 ? -3.539 9.311 3.345 1.00 84.12 99 LEU A C 1
ATOM 789 O O . LEU A 1 99 ? -3.615 9.680 4.513 1.00 84.12 99 LEU A O 1
ATOM 793 N N . VAL A 1 100 ? -2.516 8.586 2.890 1.00 86.06 100 VAL A N 1
ATOM 794 C CA . VAL A 1 100 ? -1.497 7.999 3.762 1.00 86.06 100 VAL A CA 1
ATOM 795 C C . VAL A 1 100 ? -0.124 8.449 3.296 1.00 86.06 100 VAL A C 1
ATOM 797 O O . VAL A 1 100 ? 0.298 8.151 2.179 1.00 86.06 100 VAL A O 1
ATOM 800 N N . SER A 1 101 ? 0.588 9.194 4.143 1.00 84.69 101 SER A N 1
ATOM 801 C CA . SER A 1 101 ? 1.888 9.734 3.753 1.00 84.69 101 SER A CA 1
ATOM 802 C C . SER A 1 101 ? 2.948 8.636 3.667 1.00 84.69 101 SER A C 1
ATOM 804 O O . SER A 1 101 ? 2.988 7.707 4.477 1.00 84.69 101 SER A O 1
ATOM 806 N N . LEU A 1 102 ? 3.858 8.786 2.701 1.00 85.06 102 LEU A N 1
ATOM 807 C CA . LEU A 1 102 ? 4.996 7.884 2.535 1.00 85.06 102 LEU A CA 1
ATOM 808 C C . LEU A 1 102 ? 5.822 7.794 3.825 1.00 85.06 102 LEU A C 1
ATOM 810 O O . LEU A 1 102 ? 6.080 6.700 4.312 1.00 85.06 102 LEU A O 1
ATOM 814 N N . HIS A 1 103 ? 6.140 8.940 4.432 1.00 83.00 103 HIS A N 1
ATOM 815 C CA . HIS A 1 103 ? 6.910 9.010 5.675 1.00 83.00 103 HIS A CA 1
ATOM 816 C C . HIS A 1 103 ? 6.282 8.197 6.817 1.00 83.00 103 HIS A C 1
ATOM 818 O O . HIS A 1 103 ? 6.995 7.585 7.610 1.00 83.00 103 HIS A O 1
ATOM 824 N N . MET A 1 104 ? 4.951 8.170 6.915 1.00 83.94 104 MET A N 1
ATOM 825 C CA . MET A 1 104 ? 4.249 7.407 7.947 1.00 83.94 104 MET A CA 1
ATOM 826 C C . MET A 1 104 ? 4.418 5.894 7.734 1.00 83.94 104 MET A C 1
ATOM 828 O O . MET A 1 104 ? 4.751 5.172 8.674 1.00 83.94 104 MET A O 1
ATOM 832 N N . LEU A 1 105 ? 4.287 5.421 6.493 1.00 88.94 105 LEU A N 1
ATOM 833 C CA . LEU A 1 105 ? 4.511 4.014 6.133 1.00 88.94 105 LEU A CA 1
ATOM 834 C C . LEU A 1 105 ? 5.974 3.590 6.304 1.00 88.94 105 LEU A C 1
ATOM 836 O O . LEU A 1 105 ? 6.267 2.510 6.814 1.00 88.94 105 LEU A O 1
ATOM 840 N N . GLU A 1 106 ? 6.896 4.468 5.929 1.00 86.12 106 GLU A N 1
ATOM 841 C CA . GLU A 1 106 ? 8.333 4.285 6.109 1.00 86.12 106 GLU A CA 1
ATOM 842 C C . GLU A 1 106 ? 8.734 4.249 7.589 1.00 86.12 106 GLU A C 1
ATOM 844 O O . GLU A 1 106 ? 9.520 3.400 8.006 1.00 86.12 106 GLU A O 1
ATOM 849 N N . SER A 1 107 ? 8.166 5.133 8.409 1.00 86.50 107 SER A N 1
ATOM 850 C CA . SER A 1 107 ? 8.404 5.138 9.855 1.00 86.50 107 SER A CA 1
ATOM 851 C C . SER A 1 107 ? 7.815 3.895 10.515 1.00 86.50 107 SER A C 1
ATOM 853 O O . SER A 1 107 ? 8.473 3.285 11.351 1.00 86.50 107 SER A O 1
ATOM 855 N N . PHE A 1 108 ? 6.614 3.476 10.103 1.00 88.81 108 PHE A N 1
ATOM 856 C CA . PHE A 1 108 ? 5.960 2.260 10.595 1.00 88.81 108 PHE A CA 1
ATOM 857 C C . PHE A 1 108 ? 6.781 1.001 10.299 1.00 88.81 108 PHE A C 1
ATOM 859 O O . PHE A 1 108 ? 6.914 0.134 11.157 1.00 88.81 108 PHE A O 1
ATOM 866 N N . SER A 1 109 ? 7.372 0.901 9.107 1.00 86.00 109 SER A N 1
ATOM 867 C CA . SER A 1 109 ? 8.137 -0.289 8.727 1.00 86.00 109 SER A CA 1
ATOM 868 C C . SER A 1 109 ? 9.433 -0.466 9.526 1.00 86.00 109 SER A C 1
ATOM 870 O O . SER A 1 109 ? 10.030 -1.547 9.518 1.00 86.00 109 SER A O 1
ATOM 872 N N . GLY A 1 110 ? 9.903 0.592 10.198 1.00 82.12 110 GLY A N 1
ATOM 873 C CA . GLY A 1 110 ? 11.163 0.583 10.935 1.00 82.12 110 GLY A CA 1
ATOM 874 C C . GLY A 1 110 ? 12.377 0.323 10.045 1.00 82.12 110 GLY A C 1
ATOM 875 O O . GLY A 1 110 ? 13.398 -0.179 10.526 1.00 82.12 110 GLY A O 1
ATOM 876 N N . TRP A 1 111 ? 12.268 0.618 8.744 1.00 74.44 111 TRP A N 1
ATOM 877 C CA . TRP A 1 111 ? 13.364 0.452 7.788 1.00 74.44 111 TRP A CA 1
ATOM 878 C C . TRP A 1 111 ? 14.373 1.618 7.812 1.00 74.44 111 TRP A C 1
ATOM 880 O O . TRP A 1 111 ? 15.532 1.417 7.453 1.00 74.44 111 TRP A O 1
ATOM 890 N N . GLN A 1 112 ? 13.957 2.799 8.294 1.00 62.91 112 GLN A N 1
ATOM 891 C CA . GLN A 1 112 ? 14.742 4.044 8.363 1.00 62.91 112 GLN A CA 1
ATOM 892 C C . GLN A 1 112 ? 14.832 4.645 9.787 1.00 62.91 112 GLN A C 1
ATOM 894 O O . GLN A 1 112 ? 15.499 5.659 9.968 1.00 62.91 112 GLN A O 1
ATOM 899 N N . GLY A 1 113 ? 14.166 4.071 10.800 1.00 63.00 113 GLY A N 1
ATOM 900 C CA . GLY A 1 113 ? 13.873 4.773 12.062 1.00 63.00 113 GLY A CA 1
ATOM 901 C C . GLY A 1 113 ? 14.326 4.091 13.359 1.00 63.00 113 GLY A C 1
ATOM 902 O O . GLY A 1 113 ? 14.670 2.912 13.382 1.00 63.00 113 GLY A O 1
ATOM 903 N N . ASN A 1 114 ? 14.277 4.879 14.440 1.00 76.44 114 ASN A N 1
ATOM 904 C CA . ASN A 1 114 ? 14.373 4.471 15.848 1.00 76.44 114 ASN A CA 1
ATOM 905 C C . ASN A 1 114 ? 13.039 3.843 16.314 1.00 76.44 114 ASN A C 1
ATOM 907 O O . ASN A 1 114 ? 11.978 4.280 15.866 1.00 76.44 114 ASN A O 1
ATOM 911 N N . ASP A 1 115 ? 13.068 2.885 17.242 1.00 83.06 115 ASP A N 1
ATOM 912 C CA . ASP A 1 115 ? 11.887 2.157 17.739 1.00 83.06 115 ASP A CA 1
ATOM 913 C C . ASP A 1 115 ? 10.780 3.088 18.271 1.00 83.06 115 ASP A C 1
ATOM 915 O O . ASP A 1 115 ? 9.591 2.824 18.085 1.00 83.06 115 ASP A O 1
ATOM 919 N N . ALA A 1 116 ? 11.146 4.239 18.845 1.00 84.69 116 ALA A N 1
ATOM 920 C CA . ALA A 1 116 ? 10.182 5.257 19.273 1.00 84.69 116 ALA A CA 1
ATOM 921 C C . ALA A 1 116 ? 9.368 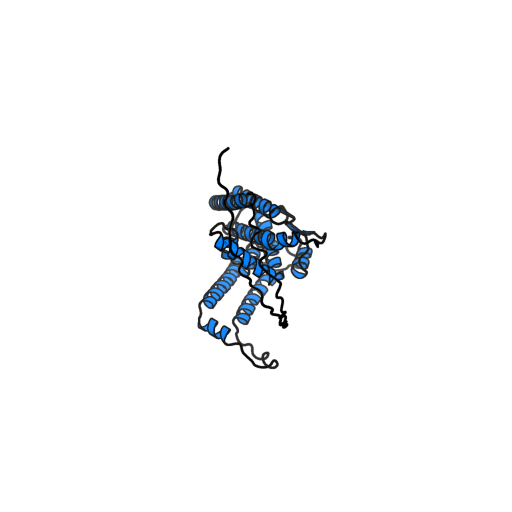5.846 18.101 1.00 84.69 116 ALA A C 1
ATOM 923 O O . ALA A 1 116 ? 8.157 6.047 18.213 1.00 84.69 116 ALA A O 1
ATOM 924 N N . ALA A 1 117 ? 10.016 6.096 16.958 1.00 82.88 117 ALA A N 1
ATOM 925 C CA . ALA A 1 117 ? 9.354 6.610 15.759 1.00 82.88 117 ALA A CA 1
ATOM 926 C C . ALA A 1 117 ? 8.442 5.550 15.125 1.00 82.88 117 ALA A C 1
ATOM 928 O O . ALA A 1 117 ? 7.353 5.881 14.654 1.00 82.88 117 ALA A O 1
ATOM 929 N N . VAL A 1 118 ? 8.857 4.278 15.176 1.00 88.31 118 VAL A N 1
ATOM 930 C CA . VAL A 1 118 ? 8.042 3.132 14.745 1.00 88.31 118 VAL A CA 1
ATOM 931 C C . VAL A 1 118 ? 6.751 3.067 15.555 1.00 88.31 118 VAL A C 1
ATOM 933 O O . VAL A 1 118 ? 5.664 3.058 14.978 1.00 88.31 118 VAL A O 1
ATOM 936 N N . HIS A 1 119 ? 6.860 3.106 16.886 1.00 87.31 119 HIS A N 1
ATOM 937 C CA . HIS A 1 119 ? 5.705 3.067 17.783 1.00 87.31 119 HIS A CA 1
ATOM 938 C C . HIS A 1 119 ? 4.753 4.247 17.578 1.00 87.31 119 HIS A C 1
ATOM 940 O O . HIS A 1 119 ? 3.540 4.059 17.489 1.00 87.31 119 HIS A O 1
ATOM 946 N N . MET A 1 120 ? 5.291 5.463 17.472 1.00 86.75 120 MET A N 1
ATOM 947 C CA . MET A 1 120 ? 4.480 6.657 17.242 1.00 86.75 120 MET A CA 1
ATOM 948 C C . MET A 1 120 ? 3.750 6.586 15.896 1.00 86.75 120 MET A C 1
ATOM 950 O O . MET A 1 120 ? 2.558 6.881 15.828 1.00 86.75 120 MET A O 1
ATOM 954 N N . SER A 1 121 ? 4.433 6.147 14.834 1.00 87.06 121 SER A N 1
ATOM 955 C CA . SER A 1 121 ? 3.805 5.990 13.521 1.00 87.06 121 SER A CA 1
ATOM 956 C C . SER A 1 121 ? 2.719 4.912 13.526 1.00 87.06 121 SER A C 1
ATOM 958 O O . SER A 1 121 ? 1.637 5.133 12.987 1.00 87.06 121 SER A O 1
ATOM 960 N N . ALA A 1 122 ? 2.967 3.776 14.188 1.00 91.25 122 ALA A N 1
ATOM 961 C CA . ALA A 1 122 ? 1.987 2.703 14.339 1.00 91.25 122 ALA A CA 1
ATOM 962 C C . ALA A 1 122 ? 0.725 3.177 15.074 1.00 91.25 122 ALA A C 1
ATOM 964 O O . ALA A 1 122 ? -0.382 2.925 14.604 1.00 91.25 122 ALA A O 1
ATOM 965 N N . ASN A 1 123 ? 0.881 3.919 16.175 1.00 88.69 123 ASN A N 1
ATOM 966 C CA . ASN A 1 123 ? -0.248 4.476 16.923 1.00 88.69 123 ASN A CA 1
ATOM 967 C C . ASN A 1 123 ? -1.038 5.495 16.092 1.00 88.69 123 ASN A C 1
ATOM 969 O O . ASN A 1 123 ? -2.265 5.454 16.088 1.00 88.69 123 ASN A O 1
ATOM 973 N N . ASN A 1 124 ? -0.352 6.371 15.353 1.00 88.69 124 ASN A N 1
ATOM 974 C CA . ASN A 1 124 ? -1.003 7.357 14.489 1.00 88.69 124 ASN A CA 1
ATOM 975 C C . ASN A 1 124 ? -1.779 6.693 13.342 1.00 88.69 124 ASN A C 1
ATOM 977 O O . ASN A 1 124 ? -2.917 7.077 13.078 1.00 88.69 124 ASN A O 1
ATOM 981 N N . LEU A 1 125 ? -1.186 5.688 12.684 1.00 91.12 125 LEU A N 1
ATOM 982 C CA . LEU A 1 125 ? -1.859 4.909 11.640 1.00 91.12 125 LEU A CA 1
ATOM 983 C C . LEU A 1 125 ? -3.076 4.185 12.194 1.00 91.12 125 LEU A C 1
ATOM 985 O O . LEU A 1 125 ? -4.148 4.292 11.610 1.00 91.12 125 LEU A O 1
ATOM 989 N N . LYS A 1 126 ? -2.916 3.485 13.321 1.00 92.62 126 LYS A N 1
ATOM 990 C CA . LYS A 1 126 ? -4.003 2.755 13.971 1.00 92.62 126 LYS A CA 1
ATOM 991 C C . LYS A 1 126 ? -5.158 3.692 14.316 1.00 92.62 126 LYS A C 1
ATOM 993 O O . LYS A 1 126 ? -6.281 3.449 13.894 1.00 92.62 126 LYS A O 1
ATOM 998 N N . HIS A 1 127 ? -4.862 4.803 14.988 1.00 90.00 127 HIS A N 1
ATOM 999 C CA . HIS A 1 127 ? -5.869 5.791 15.359 1.00 90.00 127 HIS A CA 1
ATOM 1000 C C . HIS A 1 127 ? -6.598 6.368 14.136 1.00 90.00 127 HIS A C 1
ATOM 1002 O O . HIS A 1 127 ? -7.817 6.512 14.148 1.00 90.00 127 HIS A O 1
ATOM 1008 N N . TRP A 1 128 ? -5.876 6.672 13.052 1.00 92.00 128 TRP A N 1
ATOM 1009 C CA . TRP A 1 128 ? -6.500 7.122 11.807 1.00 92.00 128 TRP A CA 1
ATOM 1010 C C . TRP A 1 128 ? -7.383 6.038 11.168 1.00 92.00 128 TRP A C 1
ATOM 1012 O O . TRP A 1 128 ? -8.504 6.341 10.767 1.00 92.00 128 TRP A O 1
ATOM 1022 N N . MET A 1 129 ? -6.915 4.787 11.109 1.00 91.94 129 MET A N 1
ATOM 1023 C CA . MET A 1 129 ? -7.675 3.661 10.550 1.00 91.94 129 MET A CA 1
ATOM 1024 C C . MET A 1 129 ? -8.961 3.376 11.336 1.00 91.94 129 MET A C 1
ATOM 1026 O O . MET A 1 129 ? -9.967 3.019 10.733 1.00 91.94 129 MET A O 1
ATOM 1030 N N . GLU A 1 130 ? -8.941 3.559 12.658 1.00 89.06 130 GLU A N 1
ATOM 1031 C CA . GLU A 1 130 ? -10.114 3.409 13.526 1.00 89.06 130 GLU A CA 1
ATOM 1032 C C . GLU A 1 130 ? -11.117 4.558 13.338 1.00 89.06 130 GLU A C 1
ATOM 1034 O O . GLU A 1 130 ? -12.322 4.322 13.255 1.00 89.06 130 GLU A O 1
ATOM 1039 N N . ASN A 1 131 ? -10.632 5.799 13.225 1.00 88.12 131 ASN A N 1
ATOM 1040 C CA . ASN A 1 131 ? -11.492 6.977 13.073 1.00 88.12 131 ASN A CA 1
ATOM 1041 C C . ASN A 1 131 ? -12.102 7.119 11.668 1.00 88.12 131 ASN A C 1
ATOM 1043 O O . ASN A 1 131 ? -13.178 7.697 11.530 1.00 88.12 131 ASN A O 1
ATOM 1047 N N . ASP A 1 132 ? -11.418 6.635 10.627 1.00 87.44 132 ASP A N 1
ATOM 1048 C CA . ASP A 1 132 ? -11.860 6.709 9.228 1.00 87.44 132 ASP A CA 1
ATOM 1049 C C . ASP A 1 132 ? -11.727 5.344 8.526 1.00 87.44 132 ASP A C 1
ATOM 1051 O O . ASP A 1 132 ? -11.019 5.156 7.527 1.00 87.44 132 ASP A O 1
ATOM 1055 N N . ALA A 1 133 ? -12.426 4.354 9.086 1.00 89.06 133 ALA A N 1
ATOM 1056 C CA . ALA A 1 133 ? -12.401 2.974 8.612 1.00 89.06 133 ALA A CA 1
ATOM 1057 C C . ALA A 1 133 ? -12.801 2.794 7.130 1.00 89.06 133 ALA A C 1
ATOM 1059 O O . ALA A 1 133 ? -12.168 1.984 6.446 1.00 89.06 133 ALA A O 1
ATOM 1060 N N . PRO A 1 134 ? -13.811 3.492 6.563 1.00 88.25 134 PRO A N 1
ATOM 1061 C CA . PRO A 1 134 ? -14.121 3.387 5.134 1.00 88.25 134 PRO A CA 1
ATOM 1062 C C . PRO A 1 134 ? -12.948 3.815 4.240 1.00 88.25 134 PRO A C 1
ATOM 1064 O O . PRO A 1 134 ? -12.597 3.095 3.300 1.00 88.25 134 PRO A O 1
ATOM 1067 N N . SER A 1 135 ? -12.288 4.936 4.551 1.00 87.38 135 SER A N 1
ATOM 1068 C CA . SER A 1 135 ? -11.118 5.396 3.795 1.00 87.38 135 SER A CA 1
ATOM 1069 C C . SER A 1 135 ? -9.934 4.445 3.942 1.00 87.38 135 SER A C 1
ATOM 1071 O O . SER A 1 135 ? -9.266 4.148 2.950 1.00 87.38 135 SER A O 1
ATOM 1073 N N . ALA A 1 136 ? -9.696 3.905 5.140 1.00 91.44 136 ALA A N 1
ATOM 1074 C CA . ALA A 1 136 ? -8.646 2.914 5.365 1.00 91.44 136 ALA A CA 1
ATOM 1075 C C . ALA A 1 136 ? -8.866 1.633 4.536 1.00 91.44 136 ALA A C 1
ATOM 1077 O O . ALA A 1 136 ? -7.961 1.157 3.847 1.00 91.44 136 ALA A O 1
ATOM 1078 N N . ARG A 1 137 ? -10.097 1.113 4.511 1.00 91.69 137 ARG A N 1
ATOM 1079 C CA . ARG A 1 137 ? -10.471 -0.043 3.677 1.00 91.69 137 ARG A CA 1
ATOM 1080 C C . ARG A 1 137 ? -10.323 0.252 2.182 1.00 91.69 137 ARG A C 1
ATOM 1082 O O . ARG A 1 137 ? -9.809 -0.580 1.431 1.00 91.69 137 ARG A O 1
ATOM 1089 N N . LYS A 1 138 ? -10.694 1.457 1.739 1.00 89.81 138 LYS A N 1
ATOM 1090 C CA . LYS A 1 138 ? -10.489 1.900 0.351 1.00 89.81 138 LYS A CA 1
ATOM 1091 C C . LYS A 1 138 ? -9.001 1.980 -0.005 1.00 89.81 138 LYS A C 1
ATOM 1093 O O . LYS A 1 138 ? -8.603 1.508 -1.070 1.00 89.81 138 LYS A O 1
ATOM 1098 N N . CYS A 1 139 ? -8.162 2.503 0.888 1.00 92.62 139 CYS A N 1
ATOM 1099 C CA . CYS A 1 139 ? -6.707 2.489 0.732 1.00 92.62 139 CYS A CA 1
ATOM 1100 C C . CYS A 1 139 ? -6.149 1.065 0.617 1.00 92.62 139 CYS A C 1
ATOM 1102 O O . CYS A 1 139 ? -5.274 0.834 -0.219 1.00 92.62 139 CYS A O 1
ATOM 1104 N N . LEU A 1 140 ? -6.683 0.099 1.379 1.00 94.25 140 LEU A N 1
ATOM 1105 C CA . LEU A 1 140 ? -6.272 -1.305 1.261 1.00 94.25 140 LEU A CA 1
ATOM 1106 C C . LEU A 1 140 ? -6.559 -1.833 -0.143 1.00 94.25 140 LEU A C 1
ATOM 1108 O O . LEU A 1 140 ? -5.685 -2.438 -0.759 1.00 94.25 140 LEU A O 1
ATOM 1112 N N . TRP A 1 141 ? -7.748 -1.558 -0.678 1.00 91.75 141 TRP A N 1
ATOM 1113 C CA . TRP A 1 141 ? -8.091 -1.937 -2.046 1.00 91.75 141 TRP A CA 1
ATOM 1114 C C . TRP A 1 141 ? -7.129 -1.327 -3.079 1.00 91.75 141 TRP A C 1
ATOM 1116 O O . TRP A 1 141 ? -6.600 -2.055 -3.921 1.00 91.75 141 TRP A O 1
ATOM 1126 N N . HIS A 1 142 ? -6.820 -0.026 -2.985 1.00 92.06 142 HIS A N 1
ATOM 1127 C CA . HIS A 1 142 ? -5.831 0.607 -3.869 1.00 92.06 142 HIS A CA 1
ATOM 1128 C C . HIS A 1 142 ? -4.448 -0.054 -3.756 1.00 92.06 142 HIS A C 1
ATOM 1130 O O . HIS A 1 142 ? -3.825 -0.352 -4.778 1.00 92.06 142 HIS A O 1
ATOM 1136 N N . ALA A 1 143 ? -3.982 -0.336 -2.536 1.00 95.31 143 ALA A N 1
ATOM 1137 C CA . ALA A 1 143 ? -2.717 -1.026 -2.307 1.00 95.31 143 ALA A CA 1
ATOM 1138 C C . ALA A 1 143 ? -2.715 -2.428 -2.943 1.00 95.31 143 ALA A C 1
ATOM 1140 O O . ALA A 1 143 ? -1.763 -2.795 -3.630 1.00 95.31 143 ALA A O 1
ATOM 1141 N N . VAL A 1 144 ? -3.802 -3.188 -2.804 1.00 93.62 144 VAL A N 1
ATOM 1142 C CA . VAL A 1 144 ? -3.946 -4.517 -3.415 1.00 93.62 144 VAL A CA 1
ATOM 1143 C C . VAL A 1 144 ? -3.933 -4.445 -4.945 1.00 93.62 144 VAL A C 1
ATOM 1145 O O . VAL A 1 144 ? -3.244 -5.249 -5.574 1.00 93.62 144 VAL A O 1
ATOM 1148 N N . CYS A 1 145 ? -4.596 -3.462 -5.562 1.00 91.12 145 CYS A N 1
ATOM 1149 C CA . CYS A 1 145 ? -4.542 -3.261 -7.015 1.00 91.12 145 CYS A CA 1
ATOM 1150 C C . CYS A 1 145 ? -3.111 -2.994 -7.514 1.00 91.12 145 CYS A C 1
ATOM 1152 O O . CYS A 1 145 ? -2.674 -3.608 -8.495 1.00 91.12 145 CYS A O 1
ATOM 1154 N N . VAL A 1 146 ? -2.355 -2.130 -6.820 1.00 93.69 146 VAL A N 1
ATOM 1155 C CA . VAL A 1 146 ? -0.934 -1.872 -7.123 1.00 93.69 146 VAL A CA 1
ATOM 1156 C C . VAL A 1 146 ? -0.117 -3.154 -6.979 1.00 93.69 146 VAL A C 1
ATOM 1158 O O . VAL A 1 146 ? 0.591 -3.545 -7.912 1.00 93.69 146 VAL A O 1
ATOM 1161 N N . TYR A 1 147 ? -0.253 -3.837 -5.842 1.00 95.50 147 TYR A N 1
ATOM 1162 C CA . TYR A 1 147 ? 0.480 -5.056 -5.526 1.00 95.50 147 TYR A CA 1
ATOM 1163 C C . TYR A 1 147 ? 0.245 -6.146 -6.580 1.00 95.50 147 TYR A C 1
ATOM 1165 O O . TYR A 1 147 ? 1.193 -6.655 -7.179 1.00 95.50 147 TYR A O 1
ATOM 1173 N N . SER A 1 148 ? -1.015 -6.480 -6.869 1.00 92.69 148 SER A N 1
ATOM 1174 C CA . SER A 1 148 ? -1.371 -7.548 -7.808 1.00 92.69 148 SER A CA 1
ATOM 1175 C C . SER A 1 148 ? -0.965 -7.232 -9.249 1.00 92.69 148 SER A C 1
ATOM 1177 O O . SER A 1 148 ? -0.506 -8.126 -9.974 1.00 92.69 148 SER A O 1
ATOM 1179 N N . THR A 1 149 ? -1.069 -5.964 -9.658 1.00 91.19 149 THR A N 1
ATOM 1180 C CA . THR A 1 149 ? -0.642 -5.522 -10.990 1.00 91.19 149 THR A CA 1
ATOM 1181 C C . THR A 1 149 ? 0.873 -5.627 -11.149 1.00 91.19 149 THR A C 1
ATOM 1183 O O . THR A 1 149 ? 1.350 -6.222 -12.117 1.00 91.19 149 THR A O 1
ATOM 1186 N N . LEU A 1 150 ? 1.648 -5.111 -10.190 1.00 93.44 150 LEU A N 1
ATOM 1187 C CA . LEU A 1 150 ? 3.112 -5.094 -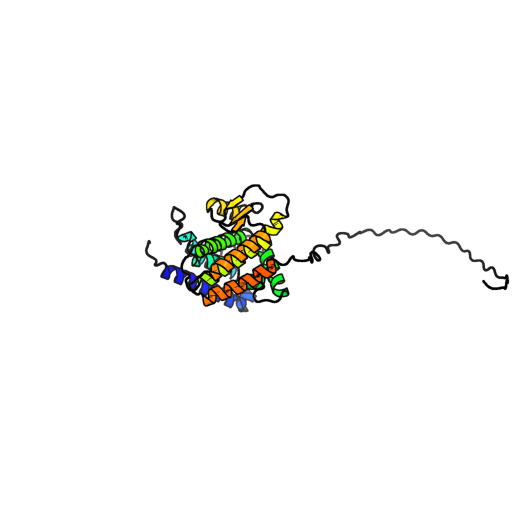10.269 1.00 93.44 150 LEU A CA 1
ATOM 1188 C C . LEU A 1 150 ? 3.747 -6.462 -10.007 1.00 93.44 150 LEU A C 1
ATOM 1190 O O . LEU A 1 150 ? 4.743 -6.808 -10.644 1.00 93.44 150 LEU A O 1
ATOM 1194 N N . LYS A 1 151 ? 3.145 -7.298 -9.159 1.00 92.81 151 LYS A N 1
ATOM 1195 C CA . LYS A 1 151 ? 3.544 -8.704 -8.992 1.00 92.81 151 LYS A CA 1
ATOM 1196 C C . LYS A 1 151 ? 3.534 -9.457 -10.326 1.00 92.81 151 LYS A C 1
ATOM 1198 O O . LYS A 1 151 ? 4.465 -10.205 -10.620 1.00 92.81 151 LYS A O 1
ATOM 1203 N N . SER A 1 152 ? 2.538 -9.198 -11.169 1.00 90.56 152 SER A N 1
ATOM 1204 C CA . SER A 1 152 ? 2.382 -9.862 -12.471 1.00 90.56 152 SER A CA 1
ATOM 1205 C C . SER A 1 152 ? 3.146 -9.174 -13.614 1.00 90.56 152 SER A C 1
ATOM 1207 O O . SER A 1 152 ? 3.255 -9.730 -14.704 1.00 90.56 152 SER A O 1
ATOM 1209 N N . LYS A 1 153 ? 3.671 -7.960 -13.397 1.00 90.12 153 LYS A N 1
ATOM 1210 C CA . LYS A 1 153 ? 4.340 -7.159 -14.432 1.00 90.12 153 LYS A CA 1
ATOM 1211 C C . LYS A 1 153 ? 5.747 -7.686 -14.706 1.00 90.12 153 LYS A C 1
ATOM 1213 O O . LYS A 1 153 ? 6.561 -7.793 -13.795 1.00 90.12 153 LYS A O 1
ATOM 1218 N N . GLU A 1 154 ? 6.053 -7.994 -15.964 1.00 85.75 154 GLU A N 1
ATOM 1219 C CA . GLU A 1 154 ? 7.349 -8.572 -16.348 1.00 85.75 154 GLU A CA 1
ATOM 1220 C C . GLU A 1 154 ? 8.505 -7.566 -16.207 1.00 85.75 154 GLU A C 1
ATOM 1222 O O . GLU A 1 154 ? 9.535 -7.875 -15.602 1.00 85.75 154 GLU A O 1
ATOM 1227 N N . LYS A 1 155 ? 8.318 -6.349 -16.734 1.00 89.19 155 LYS A N 1
ATOM 1228 C CA . LYS A 1 155 ? 9.332 -5.286 -16.778 1.00 89.19 155 LYS A CA 1
ATOM 1229 C C . LYS A 1 155 ? 8.879 -4.076 -15.976 1.00 89.19 155 LYS A C 1
ATOM 1231 O O . LYS A 1 155 ? 7.854 -3.474 -16.291 1.00 89.19 155 LYS A O 1
ATOM 1236 N N . PHE A 1 156 ? 9.664 -3.712 -14.967 1.00 91.31 156 PHE A N 1
ATOM 1237 C CA . PHE A 1 156 ? 9.397 -2.538 -14.142 1.00 91.31 156 PHE A CA 1
ATOM 1238 C C . PHE A 1 156 ? 9.787 -1.242 -14.864 1.00 91.31 156 PHE A C 1
ATOM 1240 O O . PHE A 1 156 ? 10.897 -1.114 -15.387 1.00 91.31 156 PHE A O 1
ATOM 1247 N N . ALA A 1 157 ? 8.873 -0.276 -14.852 1.00 90.06 157 ALA A N 1
ATOM 1248 C CA . ALA A 1 157 ? 9.145 1.137 -15.068 1.00 90.06 157 ALA A CA 1
ATOM 1249 C C . ALA A 1 157 ? 9.893 1.723 -13.857 1.00 90.06 157 ALA A C 1
ATOM 1251 O O . ALA A 1 157 ? 9.984 1.09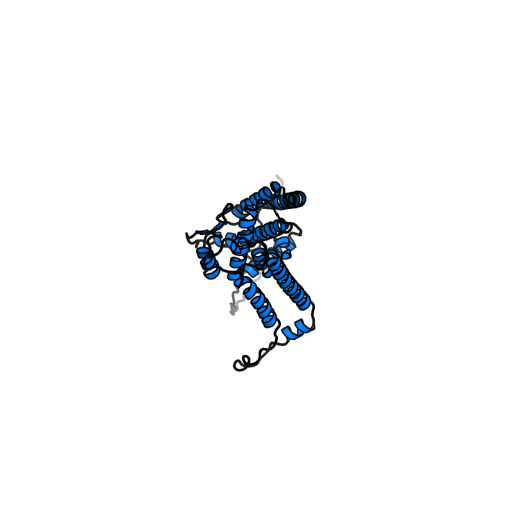4 -12.806 1.00 90.06 157 ALA A O 1
ATOM 1252 N N . CYS A 1 158 ? 10.422 2.941 -13.992 1.00 87.06 158 CYS A N 1
ATOM 1253 C CA . CYS A 1 158 ? 11.238 3.585 -12.954 1.00 87.06 158 CYS A CA 1
ATOM 1254 C C . CYS A 1 158 ? 10.534 3.747 -11.597 1.00 87.06 158 CYS A C 1
ATOM 1256 O O . CYS A 1 158 ? 11.183 3.639 -10.563 1.00 87.06 158 CYS A O 1
ATOM 1258 N N . HIS A 1 159 ? 9.221 3.986 -11.593 1.00 88.12 159 HIS A N 1
ATOM 1259 C CA . HIS A 1 159 ? 8.427 4.214 -10.381 1.00 88.12 159 HIS A CA 1
ATOM 1260 C C . HIS A 1 159 ? 7.859 2.928 -9.766 1.00 88.12 159 HIS A C 1
ATOM 1262 O O . HIS A 1 159 ? 7.515 2.917 -8.585 1.00 88.12 159 HIS A O 1
ATOM 1268 N N . ASP A 1 160 ? 7.778 1.837 -10.537 1.00 93.75 160 ASP A N 1
ATOM 1269 C CA . ASP A 1 160 ? 7.161 0.587 -10.083 1.00 93.75 160 ASP A CA 1
ATOM 1270 C C . ASP A 1 160 ? 7.795 0.022 -8.803 1.00 93.75 160 ASP A C 1
ATOM 1272 O O . ASP A 1 160 ? 7.032 -0.393 -7.933 1.00 93.75 160 ASP A O 1
ATOM 1276 N N . PRO A 1 161 ? 9.136 0.007 -8.615 1.00 94.62 161 PRO A N 1
ATOM 1277 C CA . PRO A 1 161 ? 9.714 -0.531 -7.388 1.00 94.62 161 PRO A CA 1
ATOM 1278 C C . PRO A 1 161 ? 9.209 0.185 -6.132 1.00 94.62 161 PRO A C 1
ATOM 1280 O O . PRO A 1 161 ? 8.883 -0.464 -5.140 1.00 94.62 161 PRO A O 1
ATOM 1283 N N . LEU A 1 162 ? 9.099 1.516 -6.190 1.00 92.94 162 LEU A N 1
ATOM 1284 C CA . LEU A 1 162 ? 8.646 2.329 -5.063 1.00 92.94 162 LEU A CA 1
ATOM 1285 C C . LEU A 1 162 ? 7.147 2.159 -4.818 1.00 92.94 162 LEU A C 1
ATOM 1287 O O . LEU A 1 162 ? 6.738 1.973 -3.678 1.00 92.94 162 LEU A O 1
ATOM 1291 N N . PHE A 1 163 ? 6.320 2.151 -5.866 1.00 95.06 163 PHE A N 1
ATOM 1292 C CA . PHE A 1 163 ? 4.882 1.906 -5.706 1.00 95.06 163 PHE A CA 1
ATOM 1293 C C . PHE A 1 163 ? 4.584 0.493 -5.208 1.00 95.06 163 PHE A C 1
ATOM 1295 O O . PHE A 1 163 ? 3.704 0.320 -4.365 1.00 95.06 163 PHE A O 1
ATOM 1302 N N . PHE A 1 164 ? 5.350 -0.508 -5.650 1.00 96.00 164 PHE A N 1
ATOM 1303 C CA . PHE A 1 164 ? 5.235 -1.861 -5.119 1.00 96.00 164 PHE A CA 1
ATOM 1304 C C . PHE A 1 164 ? 5.566 -1.893 -3.626 1.00 96.00 164 PHE A C 1
ATOM 1306 O O . PHE A 1 164 ? 4.827 -2.486 -2.842 1.00 96.00 164 PHE A O 1
ATOM 1313 N N . LEU A 1 165 ? 6.612 -1.182 -3.209 1.00 95.19 165 LEU A N 1
ATOM 1314 C CA . LEU A 1 165 ? 6.979 -1.077 -1.804 1.00 95.19 165 LEU A CA 1
ATOM 1315 C C . LEU A 1 165 ? 5.921 -0.342 -0.961 1.00 95.19 165 LEU A C 1
ATOM 1317 O O . LEU A 1 165 ? 5.558 -0.819 0.110 1.00 95.19 165 LEU A O 1
ATOM 1321 N N . ILE A 1 166 ? 5.382 0.775 -1.452 1.00 94.81 166 ILE A N 1
ATOM 1322 C CA . ILE A 1 166 ? 4.301 1.520 -0.786 1.00 94.81 166 ILE A CA 1
ATOM 1323 C C . ILE A 1 166 ? 3.071 0.628 -0.606 1.00 94.81 166 ILE A C 1
ATOM 1325 O O . ILE A 1 166 ? 2.480 0.595 0.474 1.00 94.81 166 ILE A O 1
ATOM 1329 N N . SER A 1 167 ? 2.713 -0.137 -1.642 1.00 96.94 167 SER A N 1
ATOM 1330 C CA . SER A 1 167 ? 1.606 -1.089 -1.562 1.00 96.94 167 SER A CA 1
ATOM 1331 C C . SER A 1 167 ? 1.854 -2.175 -0.518 1.00 96.94 167 SER A C 1
ATOM 1333 O O . SER A 1 167 ? 0.972 -2.467 0.285 1.00 96.94 167 SER A O 1
ATOM 1335 N N . PHE A 1 168 ? 3.076 -2.712 -0.470 1.00 96.75 168 PHE A N 1
ATOM 1336 C CA . PHE A 1 168 ? 3.498 -3.673 0.540 1.00 96.75 168 PHE A CA 1
ATOM 1337 C C . PHE A 1 168 ? 3.373 -3.095 1.954 1.00 96.75 168 PHE A C 1
ATOM 1339 O O . PHE A 1 168 ? 2.740 -3.724 2.800 1.00 96.75 168 PHE A O 1
ATOM 1346 N N . PHE A 1 169 ? 3.919 -1.901 2.207 1.00 95.75 169 PHE A N 1
ATOM 1347 C CA . PHE A 1 169 ? 3.855 -1.279 3.528 1.00 95.75 169 PHE A CA 1
ATOM 1348 C C . PHE A 1 169 ? 2.424 -1.043 3.988 1.00 95.75 169 PHE A C 1
ATOM 1350 O O . PHE A 1 169 ? 2.122 -1.304 5.148 1.00 95.75 169 PHE A O 1
ATOM 1357 N N . TYR A 1 170 ? 1.537 -0.593 3.098 1.00 96.94 170 TYR A N 1
ATOM 1358 C CA . TYR A 1 170 ? 0.152 -0.356 3.486 1.00 96.94 170 TYR A CA 1
ATOM 1359 C C . TYR A 1 170 ? -0.606 -1.655 3.783 1.00 96.94 170 TYR A C 1
ATOM 1361 O O . TYR A 1 170 ? -1.273 -1.739 4.811 1.00 96.94 170 TYR A O 1
ATOM 1369 N N . ILE A 1 171 ? -0.476 -2.682 2.929 1.00 96.75 171 ILE A N 1
ATOM 1370 C CA . ILE A 1 171 ? -1.104 -3.994 3.172 1.00 96.75 171 ILE A CA 1
ATOM 1371 C C . ILE A 1 171 ? -0.603 -4.568 4.500 1.00 96.75 171 ILE A C 1
ATOM 1373 O O . ILE A 1 171 ? -1.400 -5.039 5.306 1.00 96.75 171 ILE A O 1
ATOM 1377 N N . TRP A 1 172 ? 0.705 -4.487 4.750 1.00 96.00 172 TRP A N 1
ATOM 1378 C CA . TRP A 1 172 ? 1.301 -4.957 5.995 1.00 96.00 172 TRP A CA 1
ATOM 1379 C C . TRP A 1 172 ? 0.807 -4.171 7.222 1.00 96.00 172 TRP A C 1
ATOM 1381 O O . TRP A 1 172 ? 0.449 -4.777 8.234 1.00 96.00 172 TRP A O 1
ATOM 1391 N N . ALA A 1 173 ? 0.741 -2.840 7.136 1.00 95.06 173 ALA A N 1
ATOM 1392 C CA . ALA A 1 173 ? 0.226 -1.997 8.212 1.00 95.06 173 ALA A CA 1
ATOM 1393 C C . ALA A 1 173 ? -1.236 -2.321 8.532 1.00 95.06 173 ALA A C 1
ATOM 1395 O O . ALA A 1 173 ? -1.576 -2.504 9.697 1.00 95.06 173 ALA A O 1
ATOM 1396 N N . PHE A 1 174 ? -2.082 -2.459 7.511 1.00 95.00 174 PHE A N 1
ATOM 1397 C CA . PHE A 1 174 ? -3.492 -2.798 7.689 1.00 95.00 174 PHE A CA 1
ATOM 1398 C C . PHE A 1 174 ? -3.671 -4.201 8.297 1.00 95.00 174 PHE A C 1
ATOM 1400 O O . PHE A 1 174 ? -4.433 -4.373 9.246 1.00 95.00 174 PHE A O 1
ATOM 1407 N N . ASP A 1 175 ? -2.925 -5.198 7.810 1.00 93.88 175 ASP A N 1
ATOM 1408 C CA . ASP A 1 175 ? -2.940 -6.565 8.354 1.00 93.88 175 ASP A CA 1
ATOM 1409 C C . ASP A 1 175 ? -2.518 -6.594 9.835 1.00 93.88 175 ASP A C 1
ATOM 1411 O O . ASP A 1 175 ? -3.122 -7.275 10.660 1.00 93.88 175 ASP A O 1
ATOM 1415 N N . THR A 1 176 ? -1.513 -5.796 10.202 1.00 93.00 176 THR A N 1
ATOM 1416 C CA . THR A 1 176 ? -0.986 -5.744 11.575 1.00 93.00 176 THR A CA 1
ATOM 1417 C C . THR A 1 176 ? -1.887 -4.960 12.531 1.00 93.00 176 THR A C 1
ATOM 1419 O O . THR A 1 176 ? -2.056 -5.366 13.677 1.00 93.00 176 THR A O 1
ATOM 1422 N N . LEU A 1 177 ? -2.426 -3.819 12.095 1.00 92.75 177 LEU A N 1
ATOM 1423 C CA . LEU A 1 177 ? -3.097 -2.855 12.975 1.00 92.75 177 LEU A CA 1
ATOM 1424 C C . LEU A 1 177 ? -4.619 -3.022 13.024 1.00 92.75 177 LEU A C 1
ATOM 1426 O O . LEU A 1 177 ? -5.218 -2.604 14.011 1.00 92.75 177 LEU A O 1
ATOM 1430 N N . VAL A 1 178 ? -5.222 -3.617 11.990 1.00 91.00 178 VAL A N 1
ATOM 1431 C CA . VAL A 1 178 ? -6.680 -3.785 11.865 1.00 91.00 178 VAL A CA 1
ATOM 1432 C C . VAL A 1 178 ? -7.057 -5.265 11.877 1.00 91.00 178 VAL A C 1
ATOM 1434 O O . VAL A 1 178 ? -7.806 -5.700 12.744 1.00 91.00 178 VAL A O 1
ATOM 1437 N N . VAL A 1 179 ? -6.477 -6.072 10.981 1.00 89.56 179 VAL A N 1
ATOM 1438 C CA . VAL A 1 179 ? -6.875 -7.487 10.836 1.00 89.56 179 VAL A CA 1
ATOM 1439 C C . VAL A 1 179 ? -6.442 -8.335 12.033 1.00 89.56 179 VAL A C 1
ATOM 1441 O O . VAL A 1 179 ? -7.222 -9.154 12.511 1.00 89.56 179 VAL A O 1
ATOM 1444 N N . ALA A 1 180 ? -5.213 -8.163 12.534 1.00 87.81 180 ALA A N 1
ATOM 1445 C CA . ALA A 1 180 ? -4.725 -8.972 13.651 1.00 87.81 180 ALA A CA 1
ATOM 1446 C C . ALA A 1 180 ? -5.566 -8.790 14.934 1.00 87.81 180 ALA A C 1
ATOM 1448 O O . ALA A 1 180 ? -5.981 -9.807 15.488 1.00 87.81 180 ALA A O 1
ATOM 1449 N N . PRO A 1 181 ? -5.899 -7.556 15.376 1.00 87.25 181 PRO A N 1
ATOM 1450 C CA . PRO A 1 181 ? -6.791 -7.358 16.523 1.00 87.25 181 PRO A CA 1
ATOM 1451 C C . PRO A 1 181 ? -8.223 -7.863 16.294 1.00 87.25 181 PRO A C 1
ATOM 1453 O O . PRO A 1 181 ? -8.821 -8.421 17.209 1.00 87.25 181 PRO A O 1
ATOM 1456 N N . GLU A 1 182 ? -8.772 -7.716 15.083 1.00 84.19 182 GLU A N 1
ATOM 1457 C CA . GLU A 1 182 ? -10.102 -8.248 14.733 1.00 84.19 182 GLU A CA 1
ATOM 1458 C C . GLU A 1 182 ? -10.152 -9.782 14.740 1.00 84.19 182 GLU A C 1
ATOM 1460 O O . GLU A 1 182 ? -11.221 -10.368 14.864 1.00 84.19 182 GLU A O 1
ATOM 1465 N N . MET A 1 183 ? -9.009 -10.458 14.613 1.00 75.00 183 MET A N 1
ATOM 1466 C CA . MET A 1 183 ? -8.958 -11.919 14.664 1.00 75.00 183 MET A CA 1
ATOM 1467 C C . MET A 1 183 ? -8.910 -12.487 16.082 1.00 75.00 183 MET A C 1
ATOM 1469 O O . MET A 1 183 ? -9.179 -13.674 16.268 1.00 75.00 183 MET A O 1
ATOM 1473 N N . GLU A 1 184 ? -8.595 -11.657 17.076 1.00 74.75 184 GLU A N 1
ATOM 1474 C CA . GLU A 1 184 ? -8.655 -12.028 18.492 1.00 74.75 184 GLU A CA 1
ATOM 1475 C C . GLU A 1 184 ? -10.084 -11.927 19.055 1.00 74.75 184 GLU A C 1
ATOM 1477 O O . GLU A 1 184 ? -10.365 -12.492 20.116 1.00 74.75 184 GLU A O 1
ATOM 1482 N N . THR A 1 185 ? -11.011 -11.255 18.356 1.00 73.31 185 THR A N 1
ATOM 1483 C CA . THR A 1 185 ? -12.411 -11.162 18.781 1.00 73.31 185 THR A CA 1
ATOM 1484 C C . THR A 1 185 ? -13.207 -12.407 18.339 1.00 73.31 185 THR A C 1
ATOM 1486 O O . THR A 1 185 ? -13.133 -12.825 17.182 1.00 73.31 185 THR A O 1
ATOM 1489 N N . PRO A 1 186 ? -14.003 -13.039 19.227 1.00 57.84 186 PRO A N 1
ATOM 1490 C CA . PRO A 1 186 ? -14.708 -14.295 18.923 1.00 57.84 186 PRO A CA 1
ATOM 1491 C C . PRO A 1 186 ? -15.817 -14.227 17.853 1.00 57.84 186 PRO A C 1
ATOM 1493 O O . PRO A 1 186 ? -16.434 -15.250 17.564 1.00 57.84 186 PRO A O 1
ATOM 1496 N N . GLU A 1 187 ? -16.099 -13.063 17.263 1.00 59.38 187 GLU A N 1
ATOM 1497 C CA . GLU A 1 187 ? -17.249 -12.825 16.371 1.00 59.38 187 GLU A CA 1
ATOM 1498 C C . GLU A 1 187 ? -16.880 -12.841 14.876 1.00 59.38 187 GLU A C 1
ATOM 1500 O O . GLU A 1 187 ? -17.426 -12.090 14.065 1.00 59.38 187 GLU A O 1
ATOM 1505 N N . ALA A 1 188 ? -15.944 -13.702 14.474 1.00 54.22 188 ALA A N 1
ATOM 1506 C CA . ALA A 1 188 ? -15.558 -13.806 13.072 1.00 54.22 188 ALA A CA 1
ATOM 1507 C C . ALA A 1 188 ? -16.710 -14.392 12.236 1.00 54.22 188 ALA A C 1
ATOM 1509 O O . ALA A 1 188 ? -17.044 -15.575 12.361 1.00 54.22 188 ALA A O 1
ATOM 1510 N N . SER A 1 189 ? -17.291 -13.589 11.338 1.00 60.47 189 SER A N 1
ATOM 1511 C CA . SER A 1 189 ? -18.193 -14.129 10.323 1.00 60.47 189 SER A CA 1
ATOM 1512 C C . SER A 1 189 ? -17.437 -15.149 9.457 1.00 60.47 189 SER A C 1
ATOM 1514 O O . SER A 1 189 ? -16.235 -15.023 9.203 1.00 60.47 189 SER A O 1
ATOM 1516 N N . ALA A 1 190 ? -18.133 -16.194 9.006 1.00 63.75 190 ALA A N 1
ATOM 1517 C CA . ALA A 1 190 ? -17.547 -17.234 8.156 1.00 63.75 190 ALA A CA 1
ATOM 1518 C C . ALA A 1 190 ? -17.256 -16.753 6.719 1.00 63.75 190 ALA A C 1
ATOM 1520 O O . ALA A 1 190 ? -16.710 -17.510 5.916 1.00 63.75 190 ALA A O 1
ATOM 1521 N N . THR A 1 191 ? -17.630 -15.516 6.385 1.00 75.75 191 THR A N 1
ATOM 1522 C CA . THR A 1 191 ? -17.530 -14.965 5.036 1.00 75.75 191 THR A CA 1
ATOM 1523 C C . THR A 1 191 ? -16.095 -14.522 4.752 1.00 75.75 191 THR A C 1
ATOM 1525 O O . THR A 1 191 ? -15.496 -13.762 5.515 1.00 75.75 191 THR A O 1
ATOM 1528 N N . GLU A 1 192 ? -15.532 -15.001 3.642 1.00 82.94 192 GLU A N 1
ATOM 1529 C CA . GLU A 1 192 ? -14.222 -14.585 3.137 1.00 82.94 192 GLU A CA 1
ATOM 1530 C C . GLU A 1 192 ? -14.408 -13.681 1.913 1.00 82.94 192 GLU A C 1
ATOM 1532 O O . GLU A 1 192 ? -15.038 -14.076 0.932 1.00 82.94 192 GLU A O 1
ATOM 1537 N N . VAL A 1 193 ? -13.856 -12.469 1.966 1.00 84.38 193 VAL A N 1
ATOM 1538 C CA . VAL A 1 193 ? -13.860 -11.502 0.864 1.00 84.38 193 VAL A CA 1
ATOM 1539 C C . VAL A 1 193 ? -12.540 -11.567 0.120 1.00 84.38 193 VAL A C 1
ATOM 1541 O O . VAL A 1 193 ? -11.454 -11.429 0.694 1.00 84.38 193 VAL A O 1
ATOM 1544 N N . ARG A 1 194 ? -12.627 -11.728 -1.202 1.00 84.94 194 ARG A N 1
ATOM 1545 C CA . ARG A 1 194 ? -11.454 -11.686 -2.076 1.00 84.94 194 ARG A CA 1
ATOM 1546 C C . ARG A 1 194 ? -11.167 -10.241 -2.454 1.00 84.94 194 ARG A C 1
ATOM 1548 O O . ARG A 1 194 ? -11.952 -9.615 -3.160 1.00 84.94 194 ARG A O 1
ATOM 1555 N N . LEU A 1 195 ? -9.995 -9.732 -2.074 1.00 83.06 195 LEU A N 1
ATOM 1556 C CA . LEU A 1 195 ? -9.674 -8.298 -2.164 1.00 83.06 195 LEU A CA 1
ATOM 1557 C C . LEU A 1 195 ? -9.642 -7.717 -3.596 1.00 83.06 195 LEU A C 1
ATOM 1559 O O . LEU A 1 195 ? -9.650 -6.502 -3.772 1.00 83.06 195 LEU A O 1
ATOM 1563 N N . LEU A 1 196 ? -9.624 -8.570 -4.626 1.00 82.00 196 LEU A N 1
ATOM 1564 C CA . LEU A 1 196 ? -9.698 -8.173 -6.039 1.00 82.00 196 LEU A CA 1
ATOM 1565 C C . LEU A 1 196 ? -11.102 -8.312 -6.653 1.00 82.00 196 LEU A C 1
ATOM 1567 O O . LEU A 1 196 ? -11.300 -7.896 -7.794 1.00 82.00 196 LEU A O 1
ATOM 1571 N N . ASN A 1 197 ? -12.071 -8.906 -5.951 1.00 78.69 197 ASN A N 1
ATOM 1572 C CA . ASN A 1 197 ? -13.436 -9.023 -6.456 1.00 78.69 197 ASN A CA 1
ATOM 1573 C C . ASN A 1 197 ? -14.179 -7.696 -6.248 1.00 78.69 197 ASN A C 1
ATOM 1575 O O . ASN A 1 197 ? -14.533 -7.346 -5.126 1.00 78.69 197 ASN A O 1
ATOM 1579 N N . THR A 1 198 ? -14.439 -6.968 -7.339 1.00 73.69 198 THR A N 1
ATOM 1580 C CA . THR A 1 198 ? -15.016 -5.613 -7.319 1.00 73.69 198 THR A CA 1
ATOM 1581 C C . THR A 1 198 ? -16.352 -5.523 -6.584 1.00 73.69 198 THR A C 1
ATOM 1583 O O . THR A 1 198 ? -16.623 -4.504 -5.963 1.00 73.69 198 THR A O 1
ATOM 1586 N N . ARG A 1 199 ? -17.199 -6.557 -6.621 1.00 77.44 199 ARG A N 1
ATOM 1587 C CA . ARG A 1 199 ? -18.502 -6.496 -5.941 1.00 77.44 199 ARG A CA 1
ATOM 1588 C C . ARG A 1 199 ? -18.352 -6.677 -4.434 1.00 77.44 199 ARG A C 1
ATOM 1590 O O . ARG A 1 199 ? -18.854 -5.864 -3.668 1.00 77.44 199 ARG A O 1
ATOM 1597 N N . GLU A 1 200 ? -17.641 -7.725 -4.032 1.00 79.06 200 GLU A N 1
ATOM 1598 C CA . GLU A 1 200 ? -17.396 -8.051 -2.623 1.00 79.06 200 GLU A CA 1
ATOM 1599 C C . GLU A 1 200 ? -16.611 -6.939 -1.922 1.00 79.06 200 GLU A C 1
ATOM 1601 O O . GLU A 1 200 ? -16.952 -6.560 -0.806 1.00 79.06 200 GLU A O 1
ATOM 1606 N N . ILE A 1 201 ? -15.606 -6.363 -2.593 1.00 81.81 201 ILE A N 1
ATOM 1607 C CA . ILE A 1 201 ? -14.775 -5.318 -1.992 1.00 81.81 201 ILE A CA 1
ATOM 1608 C C . ILE A 1 201 ? -15.546 -4.015 -1.767 1.00 81.81 201 ILE A C 1
ATOM 1610 O O . ILE A 1 201 ? -15.326 -3.369 -0.754 1.00 81.81 201 ILE A O 1
ATOM 1614 N N . GLN A 1 202 ? -16.462 -3.622 -2.660 1.00 82.31 202 GLN A N 1
ATOM 1615 C CA . GLN A 1 202 ? -17.238 -2.385 -2.480 1.00 82.31 202 GLN A CA 1
ATOM 1616 C C . GLN A 1 202 ? -18.225 -2.509 -1.317 1.00 82.31 202 GLN A C 1
ATOM 1618 O O . GLN A 1 202 ? -18.346 -1.585 -0.516 1.00 82.31 202 GLN A O 1
ATOM 1623 N N . ILE A 1 203 ? -18.861 -3.678 -1.187 1.00 83.62 203 ILE A N 1
ATOM 1624 C CA . ILE A 1 203 ? -19.709 -4.013 -0.037 1.00 83.62 203 ILE A CA 1
ATOM 1625 C C . ILE A 1 203 ? -18.867 -3.971 1.240 1.00 83.62 203 ILE A C 1
ATOM 1627 O O . ILE A 1 203 ? -19.208 -3.261 2.180 1.00 83.62 203 ILE A O 1
ATOM 1631 N N . TRP A 1 204 ? -17.708 -4.636 1.247 1.00 87.06 204 TRP A N 1
ATOM 1632 C CA . TRP A 1 204 ? -16.822 -4.651 2.408 1.00 87.06 204 TRP A CA 1
ATOM 1633 C C . TRP A 1 204 ? -16.250 -3.273 2.764 1.00 87.06 204 TRP A C 1
ATOM 1635 O O . TRP A 1 204 ? -16.086 -2.988 3.943 1.00 87.06 204 TRP A O 1
ATOM 1645 N N . ILE A 1 205 ? -15.962 -2.395 1.796 1.00 86.56 205 ILE A N 1
ATOM 1646 C CA . ILE A 1 205 ? -15.514 -1.015 2.057 1.00 86.56 205 ILE A CA 1
ATOM 1647 C C . ILE A 1 205 ? -16.618 -0.199 2.743 1.00 86.56 205 ILE A C 1
ATOM 1649 O O . ILE A 1 205 ? -16.308 0.642 3.587 1.00 86.56 205 ILE A O 1
ATOM 1653 N N . ALA A 1 206 ? -17.887 -0.435 2.401 1.00 82.94 206 ALA A N 1
ATOM 1654 C CA . ALA A 1 206 ? -19.017 0.275 2.988 1.00 82.94 206 ALA A CA 1
ATOM 1655 C C . ALA A 1 206 ? -19.416 -0.301 4.357 1.00 82.94 206 ALA A C 1
ATOM 1657 O O . ALA A 1 206 ? -19.467 0.431 5.343 1.00 82.94 206 ALA A O 1
ATOM 1658 N N . GLU A 1 207 ? -19.660 -1.609 4.433 1.00 78.38 207 GLU A N 1
ATOM 1659 C CA . GLU A 1 207 ? -20.512 -2.194 5.475 1.00 78.38 207 GLU A CA 1
ATOM 1660 C C . GLU A 1 207 ? -19.814 -2.450 6.808 1.00 78.38 207 GLU A C 1
ATOM 1662 O O . GLU A 1 207 ? -20.369 -2.093 7.840 1.00 78.38 207 GLU A O 1
ATOM 1667 N N . GLY A 1 208 ? -18.593 -2.984 6.846 1.00 70.88 208 GLY A N 1
ATOM 1668 C CA . GLY A 1 208 ? -17.895 -3.057 8.134 1.00 70.88 208 GLY A CA 1
ATOM 1669 C C . GLY A 1 208 ? -16.839 -4.143 8.302 1.00 70.88 208 GLY A C 1
ATOM 1670 O O . GLY A 1 208 ? -16.569 -4.893 7.361 1.00 70.88 208 GLY A O 1
ATOM 1671 N N . PRO A 1 209 ? -16.251 -4.200 9.513 1.00 65.38 209 PRO A N 1
ATOM 1672 C CA . PRO A 1 209 ? -15.328 -5.247 9.963 1.00 65.38 209 PRO A CA 1
ATOM 1673 C C . PRO A 1 209 ? -16.026 -6.615 10.145 1.00 65.38 209 PRO A C 1
ATOM 1675 O O . PRO A 1 209 ? -17.207 -6.762 9.836 1.00 65.38 209 PRO A O 1
ATOM 1678 N N . ASN A 1 210 ? -15.292 -7.628 10.627 1.00 66.94 210 ASN A N 1
ATOM 1679 C CA . ASN A 1 210 ? -15.714 -9.034 10.838 1.00 66.94 210 ASN A CA 1
ATOM 1680 C C . ASN A 1 210 ? -15.734 -9.935 9.594 1.00 66.94 210 ASN A C 1
ATOM 1682 O O . ASN A 1 210 ? -16.388 -10.978 9.595 1.00 66.94 210 ASN A O 1
ATOM 1686 N N . THR A 1 211 ? -15.008 -9.584 8.535 1.00 78.19 211 THR A N 1
ATOM 1687 C CA . THR A 1 211 ? -14.909 -10.414 7.323 1.00 78.19 211 THR A CA 1
ATOM 1688 C C . THR A 1 211 ? -13.476 -10.876 7.114 1.00 78.19 211 THR A C 1
ATOM 1690 O O . THR A 1 211 ? -12.546 -10.075 7.197 1.00 78.19 211 THR A O 1
ATOM 1693 N N . ARG A 1 212 ? -13.273 -12.163 6.812 1.00 83.94 212 ARG A N 1
ATOM 1694 C CA . ARG A 1 212 ? -11.928 -12.676 6.518 1.00 83.94 212 ARG A CA 1
ATOM 1695 C C . ARG A 1 212 ? -11.463 -12.129 5.175 1.00 83.94 212 ARG A C 1
ATOM 1697 O O . ARG A 1 212 ? -12.200 -12.190 4.196 1.00 83.94 212 ARG A O 1
ATOM 1704 N N . LEU A 1 213 ? -10.242 -11.611 5.111 1.00 89.31 213 LEU A N 1
ATOM 1705 C CA . LEU A 1 213 ? -9.713 -10.995 3.894 1.00 89.31 213 LEU A CA 1
ATOM 1706 C C . LEU A 1 213 ? -8.743 -11.938 3.196 1.00 89.31 213 LEU A C 1
ATOM 1708 O O . LEU A 1 213 ? -7.805 -12.425 3.821 1.00 89.31 213 LEU A O 1
ATOM 1712 N N . ASN A 1 214 ? -8.922 -12.155 1.894 1.00 90.62 214 ASN A N 1
ATOM 1713 C CA . ASN A 1 214 ? -8.033 -12.983 1.085 1.00 90.62 214 ASN A CA 1
ATOM 1714 C C . ASN A 1 214 ? -7.291 -12.155 0.035 1.00 90.62 214 ASN A C 1
ATOM 1716 O O . ASN A 1 214 ? -7.905 -11.539 -0.845 1.00 90.62 214 ASN A O 1
ATOM 1720 N N . LEU A 1 215 ? -5.958 -12.197 0.090 1.00 90.12 215 LEU A N 1
ATOM 1721 C CA . LEU A 1 215 ? -5.087 -11.608 -0.919 1.00 90.12 215 LEU A CA 1
ATOM 1722 C C . LEU A 1 215 ? -4.546 -12.694 -1.853 1.00 90.12 215 LEU A C 1
ATOM 1724 O O . LEU A 1 215 ? -3.837 -13.611 -1.436 1.00 90.12 215 LEU A O 1
ATOM 1728 N N . VAL A 1 216 ? -4.824 -12.558 -3.151 1.00 84.50 216 VAL A N 1
ATOM 1729 C CA . VAL A 1 216 ? -4.407 -13.540 -4.161 1.00 84.50 216 VAL A CA 1
ATOM 1730 C C . VAL A 1 216 ? -2.882 -13.718 -4.172 1.00 84.50 216 VAL A C 1
ATOM 1732 O O . VAL A 1 216 ? -2.112 -12.808 -4.485 1.00 84.50 216 VAL A O 1
ATOM 1735 N N . GLY A 1 217 ? -2.457 -14.943 -3.857 1.00 81.38 217 GLY A N 1
ATOM 1736 C CA . GLY A 1 217 ? -1.063 -15.380 -3.789 1.00 81.38 217 GLY A CA 1
ATOM 1737 C C . GLY A 1 217 ? -0.378 -15.212 -2.427 1.00 81.38 217 GLY A C 1
ATOM 1738 O O . GLY A 1 217 ? 0.630 -15.871 -2.211 1.00 81.38 217 GLY A O 1
ATOM 1739 N N . VAL A 1 218 ? -0.959 -14.444 -1.499 1.00 87.44 218 VAL A N 1
ATOM 1740 C CA . VAL A 1 218 ? -0.512 -14.357 -0.091 1.00 87.44 218 VAL A CA 1
ATOM 1741 C C . VAL A 1 218 ? -1.396 -15.215 0.832 1.00 87.44 218 VAL A C 1
ATOM 1743 O O . VAL A 1 218 ? -0.925 -15.738 1.848 1.00 87.44 218 VAL A O 1
ATOM 1746 N N . GLY A 1 219 ? -2.664 -15.409 0.455 1.00 89.56 219 GLY A N 1
ATOM 1747 C CA . GLY A 1 219 ? -3.679 -16.151 1.204 1.00 89.56 219 GLY A CA 1
ATOM 1748 C C . GLY A 1 219 ? -4.506 -15.252 2.124 1.00 89.56 219 GLY A C 1
ATOM 1749 O O . GLY A 1 219 ? -4.540 -14.032 1.946 1.00 89.56 219 GLY A O 1
ATOM 1750 N N . SER A 1 220 ? -5.174 -15.860 3.105 1.00 90.69 220 SER A N 1
ATOM 1751 C CA . SER A 1 220 ? -5.956 -15.123 4.099 1.00 90.69 220 SER A CA 1
ATOM 1752 C C . SER A 1 220 ? -5.040 -14.253 4.969 1.00 90.69 220 SER A C 1
ATOM 1754 O O . SER A 1 220 ? -3.956 -14.691 5.379 1.00 90.69 220 SER A O 1
ATOM 1756 N N . LEU A 1 221 ? -5.466 -13.017 5.217 1.00 89.44 221 LEU A N 1
ATOM 1757 C CA . LEU A 1 221 ? -4.822 -12.071 6.118 1.00 89.44 221 LEU A CA 1
ATOM 1758 C C . LEU A 1 221 ? -5.179 -12.448 7.558 1.00 89.44 221 LEU A C 1
ATOM 1760 O O . LEU A 1 221 ? -6.348 -12.613 7.897 1.00 89.44 221 LEU A O 1
ATOM 1764 N N . THR A 1 222 ? -4.155 -12.672 8.369 1.00 88.75 222 THR A N 1
ATOM 1765 C CA . THR A 1 222 ? -4.235 -13.220 9.727 1.00 88.75 222 THR A CA 1
ATOM 1766 C C . THR A 1 222 ? -3.198 -12.559 10.645 1.00 88.75 222 THR A C 1
ATOM 1768 O O . THR A 1 222 ? -2.706 -13.192 11.581 1.00 88.75 222 THR A O 1
ATOM 1771 N N . GLY A 1 223 ? -2.746 -11.341 10.336 1.00 87.94 223 GLY A N 1
ATOM 1772 C CA . GLY A 1 223 ? -1.695 -10.653 11.080 1.00 87.94 223 GLY A CA 1
ATOM 1773 C C . GLY A 1 223 ? -0.296 -11.232 10.854 1.00 87.94 223 GLY A C 1
ATOM 1774 O O . GLY A 1 223 ? 0.219 -11.282 9.738 1.00 87.94 223 GLY A O 1
ATOM 1775 N N . LYS A 1 224 ? 0.374 -11.681 11.924 1.00 88.06 224 LYS A N 1
ATOM 1776 C CA . LYS A 1 224 ? 1.821 -11.987 11.891 1.00 88.06 224 LYS A CA 1
ATOM 1777 C C . LYS A 1 224 ? 2.217 -12.997 10.802 1.00 88.06 224 LYS A C 1
ATOM 1779 O O . LYS A 1 224 ? 3.219 -12.802 10.113 1.00 88.06 224 LYS A O 1
ATOM 1784 N N . ALA A 1 225 ? 1.440 -14.067 10.626 1.00 90.44 225 ALA A N 1
ATOM 1785 C CA . ALA A 1 225 ? 1.755 -15.118 9.656 1.00 90.44 225 ALA A CA 1
ATOM 1786 C C . ALA A 1 225 ? 1.588 -14.653 8.196 1.00 90.44 225 ALA A C 1
ATOM 1788 O O . ALA A 1 225 ? 2.449 -14.937 7.362 1.00 90.44 225 ALA A O 1
ATOM 1789 N N . SER A 1 226 ? 0.512 -13.928 7.875 1.00 92.25 226 SER A N 1
ATOM 1790 C CA . SER A 1 226 ? 0.297 -13.335 6.545 1.00 92.25 226 SER A CA 1
ATOM 1791 C C . SER A 1 226 ? 1.308 -12.240 6.240 1.00 92.25 226 SER A C 1
ATOM 1793 O O . SER A 1 226 ? 1.842 -12.215 5.135 1.00 92.25 226 SER A O 1
ATOM 1795 N N . SER A 1 227 ? 1.648 -11.412 7.227 1.00 92.88 227 SER A N 1
ATOM 1796 C CA . SER A 1 227 ? 2.681 -10.381 7.114 1.00 92.88 227 SER A CA 1
ATOM 1797 C C . SER A 1 227 ? 4.049 -10.974 6.749 1.00 92.88 227 SER A C 1
ATOM 1799 O O . SER A 1 227 ? 4.723 -10.474 5.847 1.00 92.88 227 SER A O 1
ATOM 1801 N N . LEU A 1 228 ? 4.437 -12.094 7.376 1.00 93.88 228 LEU A N 1
ATOM 1802 C CA . LEU A 1 228 ? 5.670 -12.812 7.038 1.00 93.88 228 LEU A CA 1
ATOM 1803 C C . LEU A 1 228 ? 5.640 -13.378 5.608 1.00 93.88 228 LEU A C 1
ATOM 1805 O O . LEU A 1 228 ? 6.616 -13.219 4.867 1.00 93.88 228 LEU A O 1
ATOM 1809 N N . ARG A 1 229 ? 4.530 -14.011 5.197 1.00 95.50 229 ARG A N 1
ATOM 1810 C CA . ARG A 1 229 ? 4.363 -14.522 3.822 1.00 95.50 229 ARG A CA 1
ATOM 1811 C C . ARG A 1 229 ? 4.451 -13.396 2.793 1.00 95.50 229 ARG A C 1
ATOM 1813 O O . ARG A 1 229 ? 5.181 -13.529 1.814 1.00 95.50 229 ARG A O 1
ATOM 1820 N N . LEU A 1 230 ? 3.761 -12.284 3.046 1.00 96.31 230 LEU A N 1
ATOM 1821 C CA . LEU A 1 230 ? 3.758 -11.102 2.191 1.00 96.31 230 LEU A CA 1
ATOM 1822 C C . LEU A 1 230 ? 5.172 -10.526 2.031 1.00 96.31 230 LEU A C 1
ATOM 1824 O O . LEU A 1 230 ? 5.622 -10.330 0.905 1.00 96.31 230 LEU A O 1
ATOM 1828 N N . ALA A 1 231 ? 5.887 -10.293 3.137 1.00 95.62 231 ALA A N 1
ATOM 1829 C CA . ALA A 1 231 ? 7.247 -9.754 3.104 1.00 95.62 231 ALA A CA 1
ATOM 1830 C C . ALA A 1 231 ? 8.219 -10.694 2.369 1.00 95.62 231 ALA A C 1
ATOM 1832 O O . ALA A 1 231 ? 9.011 -10.247 1.538 1.00 95.62 231 ALA A O 1
ATOM 1833 N N . THR A 1 232 ? 8.105 -12.005 2.605 1.00 96.06 232 THR A N 1
ATOM 1834 C CA . THR A 1 232 ? 8.915 -13.020 1.913 1.00 96.06 232 THR A CA 1
ATOM 1835 C C . THR A 1 232 ? 8.656 -13.000 0.408 1.00 96.06 232 THR A C 1
ATOM 1837 O O . THR A 1 232 ? 9.596 -12.993 -0.387 1.00 96.06 232 THR A O 1
ATOM 1840 N N . GLU A 1 233 ? 7.389 -12.945 -0.006 1.00 96.38 233 GLU A N 1
ATOM 1841 C CA . GLU A 1 233 ? 7.026 -12.873 -1.419 1.00 96.38 233 GLU A CA 1
ATOM 1842 C C . GLU A 1 233 ? 7.552 -11.588 -2.080 1.00 96.38 233 GLU A C 1
ATOM 1844 O O . GLU A 1 233 ? 8.131 -11.642 -3.166 1.00 96.38 233 GLU A O 1
ATOM 1849 N N . VAL A 1 234 ? 7.412 -10.436 -1.418 1.00 96.81 234 VAL A N 1
ATOM 1850 C CA . VAL A 1 234 ? 7.917 -9.147 -1.919 1.00 96.81 234 VAL A CA 1
ATOM 1851 C C . VAL A 1 234 ? 9.434 -9.180 -2.106 1.00 96.81 234 VAL A C 1
ATOM 1853 O O . VAL A 1 234 ? 9.920 -8.792 -3.173 1.00 96.81 234 VAL A O 1
ATOM 1856 N N . SER A 1 235 ? 10.179 -9.692 -1.121 1.00 96.69 235 SER A N 1
ATOM 1857 C CA . SER A 1 235 ? 11.635 -9.849 -1.230 1.00 96.69 235 SER A CA 1
ATOM 1858 C C . SER A 1 235 ? 12.027 -10.751 -2.407 1.00 96.69 235 SER A C 1
ATOM 1860 O O . SER A 1 235 ? 12.886 -10.396 -3.225 1.00 96.69 235 SER A O 1
ATOM 1862 N N . GLN A 1 236 ? 11.345 -11.889 -2.570 1.00 96.31 236 GLN A N 1
ATOM 1863 C CA . GLN A 1 236 ? 11.600 -12.809 -3.680 1.00 96.31 236 GLN A CA 1
ATOM 1864 C C . GLN A 1 236 ? 11.302 -12.183 -5.044 1.00 96.31 236 GLN A C 1
ATOM 1866 O O . GLN A 1 236 ? 12.064 -12.394 -5.992 1.00 96.31 236 GLN A O 1
ATOM 1871 N N . ILE A 1 237 ? 10.208 -11.423 -5.163 1.00 95.69 237 ILE A N 1
ATOM 1872 C CA . ILE A 1 237 ? 9.862 -10.712 -6.397 1.00 95.69 237 ILE A CA 1
ATOM 1873 C C . ILE A 1 237 ? 10.985 -9.739 -6.745 1.00 95.69 237 ILE A C 1
ATOM 1875 O O . ILE A 1 237 ? 11.528 -9.826 -7.846 1.00 95.69 237 ILE A O 1
ATOM 1879 N N . PHE A 1 238 ? 11.380 -8.867 -5.813 1.00 96.62 238 PHE A N 1
ATOM 1880 C CA . PHE A 1 238 ? 12.450 -7.898 -6.038 1.00 96.62 238 PHE A CA 1
ATOM 1881 C C . PHE A 1 238 ? 13.781 -8.560 -6.411 1.00 96.62 238 PHE A C 1
ATOM 1883 O O . PHE A 1 238 ? 14.415 -8.148 -7.383 1.00 96.62 238 PHE A O 1
ATOM 1890 N N . SER A 1 239 ? 14.163 -9.636 -5.722 1.00 96.44 239 SER A N 1
ATOM 1891 C CA . SER A 1 239 ? 15.401 -10.379 -5.994 1.00 96.44 239 SER A CA 1
ATOM 1892 C C . SER A 1 239 ? 15.460 -10.958 -7.411 1.00 96.44 239 SER A C 1
ATOM 1894 O O . SER A 1 239 ? 16.535 -11.054 -8.003 1.00 96.44 239 SER A O 1
ATOM 1896 N N . LYS A 1 240 ? 14.305 -11.329 -7.981 1.00 95.00 240 LYS A N 1
ATOM 1897 C CA . LYS A 1 240 ? 14.195 -11.925 -9.322 1.00 95.00 240 LYS A CA 1
ATOM 1898 C C . LYS A 1 240 ? 14.046 -10.887 -10.442 1.00 95.00 240 LYS A C 1
ATOM 1900 O O . LYS A 1 240 ? 14.175 -11.244 -11.617 1.00 95.00 240 LYS A O 1
ATOM 1905 N N . ARG A 1 241 ? 13.761 -9.613 -10.135 1.00 93.38 241 ARG A N 1
ATOM 1906 C CA . ARG A 1 241 ? 13.553 -8.581 -11.167 1.00 93.38 241 ARG A CA 1
ATOM 1907 C C . ARG 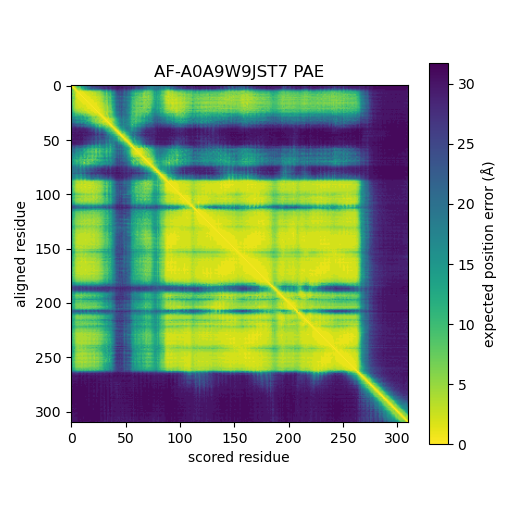A 1 241 ? 14.865 -8.181 -11.842 1.00 93.38 241 ARG A C 1
ATOM 1909 O O . ARG A 1 241 ? 15.815 -7.741 -11.202 1.00 93.38 241 ARG A O 1
ATOM 1916 N N . LYS A 1 242 ? 14.873 -8.263 -13.177 1.00 93.25 242 LYS A N 1
ATOM 1917 C CA . LYS A 1 242 ? 15.994 -7.810 -14.022 1.00 93.25 242 LYS A CA 1
ATOM 1918 C C . LYS A 1 242 ? 15.931 -6.312 -14.336 1.00 93.25 242 LYS A C 1
ATOM 1920 O O . LYS A 1 242 ? 16.964 -5.657 -14.427 1.00 93.25 242 LYS A O 1
ATOM 1925 N N . SER A 1 243 ? 14.731 -5.751 -14.484 1.00 91.62 243 SER A N 1
ATOM 1926 C CA . SER A 1 243 ? 14.544 -4.301 -14.600 1.00 91.62 243 SER A CA 1
ATOM 1927 C C . SER A 1 243 ? 14.919 -3.626 -13.282 1.00 91.62 243 SER A C 1
ATOM 1929 O O . SER A 1 243 ? 14.472 -4.070 -12.226 1.00 91.62 243 SER A O 1
ATOM 1931 N N . TRP A 1 244 ? 15.728 -2.563 -13.343 1.00 94.62 244 TRP A N 1
ATOM 1932 C CA . TRP A 1 244 ? 16.200 -1.834 -12.156 1.00 94.62 244 TRP A CA 1
ATOM 1933 C C . TRP A 1 244 ? 16.884 -2.736 -11.117 1.00 94.62 244 TRP A C 1
ATOM 1935 O O . TRP A 1 244 ? 16.769 -2.504 -9.919 1.00 94.62 244 TRP A O 1
ATOM 1945 N N . ALA A 1 245 ? 17.607 -3.771 -11.565 1.00 92.62 245 ALA A N 1
ATOM 1946 C CA . ALA A 1 245 ? 18.096 -4.844 -10.697 1.00 92.62 245 ALA A CA 1
ATOM 1947 C C . ALA A 1 245 ? 18.943 -4.367 -9.503 1.00 92.62 245 ALA A C 1
ATOM 1949 O O . ALA A 1 245 ? 18.881 -4.978 -8.443 1.00 92.62 245 ALA A O 1
ATOM 1950 N N . GLY A 1 246 ? 19.715 -3.281 -9.642 1.00 93.00 246 GLY A N 1
ATOM 1951 C CA . GLY A 1 246 ? 20.452 -2.688 -8.518 1.00 93.00 246 GLY A CA 1
ATOM 1952 C C . GLY A 1 246 ? 19.520 -2.186 -7.411 1.00 93.00 246 GLY A C 1
ATOM 1953 O O . GLY A 1 246 ? 19.651 -2.606 -6.263 1.00 93.00 246 GLY A O 1
ATOM 1954 N N . LEU A 1 247 ? 18.533 -1.362 -7.778 1.00 94.50 247 LEU A N 1
ATOM 1955 C CA . LEU A 1 247 ? 17.504 -0.869 -6.861 1.00 94.50 247 LEU A CA 1
ATOM 1956 C C . LEU A 1 247 ? 16.673 -2.023 -6.292 1.00 94.50 247 LEU A C 1
ATOM 1958 O O . LEU A 1 247 ? 16.517 -2.116 -5.081 1.00 94.50 247 LEU A O 1
ATOM 1962 N N . CYS A 1 248 ? 16.194 -2.934 -7.141 1.00 95.56 248 CYS A N 1
ATOM 1963 C CA . CYS A 1 248 ? 15.391 -4.077 -6.711 1.00 95.56 248 CYS A CA 1
ATOM 1964 C C . CYS A 1 248 ? 16.155 -4.972 -5.723 1.00 95.56 248 CYS A C 1
ATOM 1966 O O . CYS A 1 248 ? 15.598 -5.332 -4.696 1.00 95.56 248 CYS A O 1
ATOM 1968 N N . ARG A 1 249 ? 17.442 -5.273 -5.947 1.00 96.12 249 ARG A N 1
ATOM 1969 C CA . ARG A 1 249 ? 18.249 -6.024 -4.966 1.00 96.12 249 ARG A CA 1
ATOM 1970 C C . ARG A 1 249 ? 18.433 -5.267 -3.651 1.00 96.12 249 ARG A C 1
ATOM 1972 O O . ARG A 1 249 ? 18.366 -5.884 -2.594 1.00 96.12 249 ARG A O 1
ATOM 1979 N N . GLY A 1 250 ? 18.633 -3.949 -3.706 1.00 93.81 250 GLY A N 1
ATOM 1980 C CA . GLY A 1 250 ? 18.691 -3.112 -2.504 1.00 93.81 250 GLY A CA 1
ATOM 1981 C C . GLY A 1 250 ? 17.385 -3.159 -1.707 1.00 93.81 250 GLY A C 1
ATOM 1982 O O . GLY A 1 250 ? 17.405 -3.370 -0.497 1.00 93.81 250 GLY A O 1
ATOM 1983 N N . LEU A 1 251 ? 16.244 -3.053 -2.394 1.00 94.81 251 LEU A N 1
ATOM 1984 C CA . LEU A 1 251 ? 14.920 -3.176 -1.784 1.00 94.81 251 LEU A CA 1
ATOM 1985 C C . LEU A 1 251 ? 14.664 -4.585 -1.236 1.00 94.81 251 LEU A C 1
ATOM 1987 O O . LEU A 1 251 ? 14.146 -4.703 -0.133 1.00 94.81 251 LEU A O 1
ATOM 1991 N N . ALA A 1 252 ? 15.065 -5.642 -1.948 1.00 96.25 252 ALA A N 1
ATOM 1992 C CA . ALA A 1 252 ? 14.970 -7.015 -1.453 1.00 96.25 252 ALA A CA 1
ATOM 1993 C C . ALA A 1 252 ? 15.744 -7.187 -0.141 1.00 96.25 252 ALA A C 1
ATOM 1995 O O . ALA A 1 252 ? 15.174 -7.626 0.849 1.00 96.25 252 ALA A O 1
ATOM 1996 N N . SER A 1 253 ? 16.997 -6.722 -0.099 1.00 93.56 253 SER A N 1
ATOM 1997 C CA . SER A 1 253 ? 17.824 -6.741 1.112 1.00 93.56 253 SER A CA 1
ATOM 1998 C C . SER A 1 253 ? 17.181 -5.961 2.268 1.00 93.56 253 SER A C 1
ATOM 2000 O O . SER A 1 253 ? 17.184 -6.419 3.411 1.00 93.56 253 SER A O 1
ATOM 2002 N N . ALA A 1 254 ? 16.569 -4.805 1.988 1.00 91.88 254 ALA A N 1
ATOM 2003 C CA . ALA A 1 254 ? 15.826 -4.048 2.993 1.00 91.88 254 ALA A CA 1
ATOM 2004 C C . ALA A 1 254 ? 14.594 -4.814 3.512 1.00 91.88 254 ALA A C 1
ATOM 2006 O O . ALA A 1 254 ? 14.355 -4.837 4.720 1.00 91.88 254 ALA A O 1
ATOM 2007 N N . VAL A 1 255 ? 13.842 -5.479 2.631 1.00 94.75 255 VAL A N 1
ATOM 2008 C CA . VAL A 1 255 ? 12.683 -6.303 3.008 1.00 94.75 255 VAL A CA 1
ATOM 2009 C C . VAL A 1 255 ? 13.115 -7.569 3.759 1.00 94.75 255 VAL A C 1
ATOM 2011 O O . VAL A 1 255 ? 12.454 -7.938 4.723 1.00 94.75 255 VAL A O 1
ATOM 2014 N N . ASP A 1 256 ? 14.255 -8.182 3.437 1.00 94.44 256 ASP A N 1
ATOM 2015 C CA . ASP A 1 256 ? 14.803 -9.326 4.185 1.00 94.44 256 ASP A CA 1
ATOM 2016 C C . ASP A 1 256 ? 15.136 -8.973 5.641 1.00 94.44 256 ASP A C 1
ATOM 2018 O O . ASP A 1 256 ? 14.975 -9.797 6.548 1.00 94.44 256 ASP A O 1
ATOM 2022 N N . ARG A 1 257 ? 15.534 -7.721 5.909 1.00 91.62 257 ARG A N 1
ATOM 2023 C CA . ARG A 1 257 ? 15.689 -7.225 7.288 1.00 91.62 257 ARG A CA 1
ATOM 2024 C C . ARG A 1 257 ? 14.344 -7.177 8.015 1.00 91.62 257 ARG A C 1
ATOM 2026 O O . ARG A 1 257 ? 14.294 -7.486 9.203 1.00 91.62 257 ARG A O 1
ATOM 2033 N N . ILE A 1 258 ? 13.261 -6.826 7.319 1.00 91.50 258 ILE A N 1
ATOM 2034 C CA . ILE A 1 258 ? 11.896 -6.855 7.870 1.00 91.50 258 ILE A CA 1
ATOM 2035 C C . ILE A 1 258 ? 11.468 -8.305 8.126 1.00 91.50 258 ILE A C 1
ATOM 2037 O O . ILE A 1 258 ? 11.015 -8.613 9.225 1.00 91.50 258 ILE A O 1
ATOM 2041 N N . VAL A 1 259 ? 11.678 -9.211 7.164 1.00 92.69 259 VAL A N 1
ATOM 2042 C CA . VAL A 1 259 ? 11.426 -10.657 7.321 1.00 92.69 259 VAL A CA 1
ATOM 2043 C C . VAL A 1 259 ? 12.144 -11.197 8.558 1.00 92.69 259 VAL A C 1
ATOM 2045 O O . VAL A 1 259 ? 11.511 -11.823 9.405 1.00 92.69 259 VAL A O 1
ATOM 2048 N N . SER A 1 260 ? 13.430 -10.876 8.721 1.00 90.81 260 SER 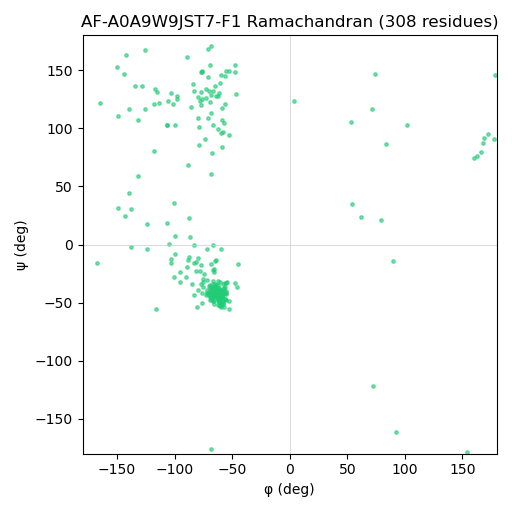A N 1
ATOM 2049 C CA . SER A 1 260 ? 14.214 -11.280 9.894 1.00 90.81 260 SER A CA 1
ATOM 2050 C C . SER A 1 260 ? 13.562 -10.807 11.200 1.00 90.81 260 SER A C 1
ATOM 2052 O O . SER A 1 260 ? 13.358 -11.611 12.109 1.00 90.81 260 SER A O 1
ATOM 2054 N N . LYS A 1 261 ? 13.134 -9.536 11.277 1.00 87.31 261 LYS A N 1
ATOM 2055 C CA . LYS A 1 261 ? 12.415 -8.996 12.447 1.00 87.31 261 LYS A CA 1
ATOM 2056 C C . LYS A 1 261 ? 11.088 -9.722 12.714 1.00 87.31 261 LYS A C 1
ATOM 2058 O O . LYS A 1 261 ? 10.746 -9.949 13.870 1.00 87.31 261 LYS A O 1
ATOM 2063 N N . LEU A 1 262 ? 10.354 -10.107 11.668 1.00 85.94 262 LEU A N 1
ATOM 2064 C CA . LEU A 1 262 ? 9.080 -10.828 11.786 1.00 85.94 262 LEU A CA 1
ATOM 2065 C C . LEU A 1 262 ? 9.257 -12.289 12.242 1.00 85.94 262 LEU A C 1
ATOM 2067 O O . LEU A 1 262 ? 8.375 -12.822 12.919 1.00 85.94 262 LEU A O 1
ATOM 2071 N N . THR A 1 263 ? 10.382 -12.928 11.895 1.00 85.06 263 THR A N 1
ATOM 2072 C CA . THR A 1 263 ? 10.691 -14.321 12.280 1.00 85.06 263 THR A CA 1
ATOM 2073 C C . THR A 1 263 ? 11.165 -14.486 13.718 1.00 85.06 263 THR A C 1
ATOM 2075 O O . THR A 1 263 ? 11.011 -15.570 14.279 1.00 85.06 263 THR A O 1
ATOM 2078 N N . ILE A 1 264 ? 11.705 -13.434 14.339 1.00 78.44 264 ILE A N 1
ATOM 2079 C CA . ILE A 1 264 ? 12.105 -13.499 15.744 1.00 78.44 264 ILE A CA 1
ATOM 2080 C C . ILE A 1 264 ? 10.833 -13.721 16.588 1.00 78.44 264 IL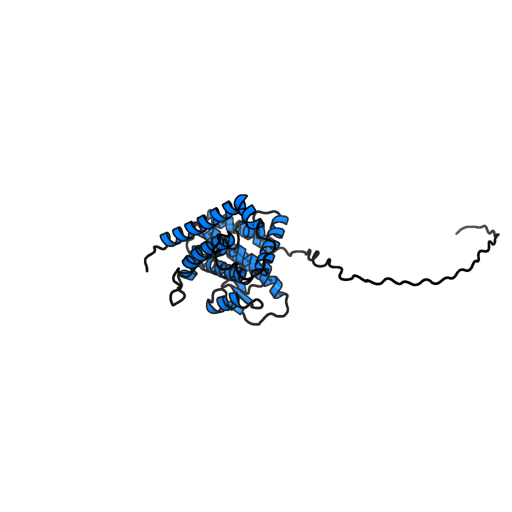E A C 1
ATOM 2082 O O . ILE A 1 264 ? 9.840 -12.989 16.431 1.00 78.44 264 ILE A O 1
ATOM 2086 N N . PRO A 1 265 ? 10.805 -14.737 17.472 1.00 51.31 265 PRO A N 1
ATOM 2087 C CA . PRO A 1 265 ? 9.772 -14.840 18.487 1.00 51.31 265 PRO A CA 1
ATOM 2088 C C . PRO A 1 265 ? 9.860 -13.570 19.329 1.00 51.31 265 PRO A C 1
ATOM 2090 O O . PRO A 1 265 ? 10.819 -13.369 20.067 1.00 51.31 265 PRO A O 1
ATOM 2093 N N . GLN A 1 266 ? 8.897 -12.670 19.157 1.00 46.25 266 GLN A N 1
ATOM 2094 C CA . GLN A 1 266 ? 8.705 -11.537 20.047 1.00 46.25 266 GLN A CA 1
ATOM 2095 C C . GLN A 1 266 ? 8.437 -12.126 21.434 1.00 46.25 266 GLN A C 1
ATOM 2097 O O . GLN A 1 266 ? 7.320 -12.540 21.735 1.00 46.25 266 GLN A O 1
ATOM 2102 N N . GLY A 1 267 ? 9.477 -12.223 22.259 1.00 32.19 267 GLY A N 1
ATOM 2103 C CA . GLY A 1 267 ? 9.309 -12.232 23.698 1.00 32.19 267 GLY A CA 1
ATOM 2104 C C . GLY A 1 267 ? 8.683 -10.893 24.067 1.00 32.19 267 GLY A C 1
ATOM 2105 O O . GLY A 1 267 ? 9.358 -9.873 24.031 1.00 32.19 267 GLY A O 1
ATOM 2106 N N . ILE A 1 268 ? 7.368 -10.911 24.274 1.00 33.28 268 ILE A N 1
ATOM 2107 C CA . ILE A 1 268 ? 6.542 -10.023 25.105 1.00 33.28 268 ILE A CA 1
ATOM 2108 C C . ILE A 1 268 ? 7.328 -8.860 25.753 1.00 33.28 268 ILE A C 1
ATOM 2110 O O . ILE A 1 268 ? 8.216 -9.080 26.575 1.00 33.28 268 ILE A O 1
ATOM 2114 N N . PRO A 1 269 ? 6.886 -7.618 25.497 1.00 31.39 269 PRO A N 1
ATOM 2115 C CA . PRO A 1 269 ? 6.208 -6.897 26.569 1.00 31.39 269 PRO A CA 1
ATOM 2116 C C . PRO A 1 269 ? 4.759 -6.573 26.177 1.00 31.39 269 PRO A C 1
ATOM 2118 O O . PRO A 1 269 ? 4.412 -5.448 25.832 1.00 31.39 269 PRO A O 1
ATOM 2121 N N . GLN A 1 270 ? 3.866 -7.555 26.320 1.00 41.94 270 GLN A N 1
ATOM 2122 C CA . GLN A 1 270 ? 2.443 -7.329 26.626 1.00 41.94 270 GLN A CA 1
ATOM 2123 C C . GLN A 1 270 ? 2.312 -6.778 28.057 1.00 41.94 270 GLN A C 1
ATOM 2125 O O . GLN A 1 270 ? 1.735 -7.408 28.936 1.00 41.94 270 GLN A O 1
ATOM 2130 N N . GLY A 1 271 ? 2.907 -5.614 28.313 1.00 33.62 271 GLY A N 1
ATOM 2131 C CA . GLY A 1 271 ? 3.091 -5.095 29.664 1.00 33.62 271 GLY A CA 1
ATOM 2132 C C . GLY A 1 271 ? 2.824 -3.607 29.820 1.00 33.62 271 GLY A C 1
ATOM 2133 O O . GLY A 1 271 ? 3.493 -3.007 30.642 1.00 33.62 271 GLY A O 1
ATOM 2134 N N . ILE A 1 272 ? 1.916 -2.986 29.050 1.00 38.91 272 ILE A N 1
ATOM 2135 C CA . ILE A 1 272 ? 1.380 -1.636 29.378 1.00 38.91 272 ILE A CA 1
ATOM 2136 C C . ILE A 1 272 ? -0.148 -1.521 29.139 1.00 38.91 272 ILE A C 1
ATOM 2138 O O . ILE A 1 272 ? -0.772 -0.526 29.498 1.00 38.91 272 ILE A O 1
ATOM 2142 N N . LEU A 1 273 ? -0.825 -2.564 28.645 1.00 36.22 273 LEU A N 1
ATOM 2143 C CA . LEU A 1 273 ? -2.295 -2.606 28.604 1.00 36.22 273 LEU A CA 1
ATOM 2144 C C . LEU A 1 273 ? -2.865 -3.198 29.902 1.00 36.22 273 LEU A C 1
ATOM 2146 O O . LEU A 1 273 ? -3.390 -4.300 29.887 1.00 36.22 273 LEU A O 1
ATOM 2150 N N . GLN A 1 274 ? -2.728 -2.480 31.020 1.00 47.28 274 GLN A N 1
ATOM 2151 C CA . GLN A 1 274 ? -3.691 -2.451 32.137 1.00 47.28 274 GLN A CA 1
ATOM 2152 C C . GLN A 1 274 ? -3.141 -1.561 33.260 1.00 47.28 274 GLN A C 1
ATOM 2154 O O . GLN A 1 274 ? -2.427 -1.995 34.156 1.00 47.28 274 GLN A O 1
ATOM 2159 N N . GLY A 1 275 ? -3.499 -0.283 33.195 1.00 30.33 275 GLY A N 1
ATOM 2160 C CA . GLY A 1 275 ? -3.261 0.702 34.245 1.00 30.33 275 GLY A CA 1
ATOM 2161 C C . GLY A 1 275 ? -4.471 1.613 34.406 1.00 30.33 275 GLY A C 1
ATOM 2162 O O . GLY A 1 275 ? -4.323 2.826 34.468 1.00 30.33 275 GLY A O 1
ATOM 2163 N N . VAL A 1 276 ? -5.677 1.040 34.412 1.00 34.47 276 VAL A N 1
ATOM 2164 C CA . VAL A 1 276 ? -6.879 1.731 34.891 1.00 34.47 276 VAL A CA 1
ATOM 2165 C C . VAL A 1 276 ? -7.240 1.113 36.237 1.00 34.47 276 VAL A C 1
ATOM 2167 O O . VAL A 1 276 ? -7.840 0.039 36.260 1.00 34.47 276 VAL A O 1
ATOM 2170 N N . PRO A 1 277 ? -6.945 1.763 37.374 1.00 35.88 277 PRO A N 1
ATOM 2171 C CA . PRO A 1 277 ? -7.664 1.476 38.599 1.00 35.88 277 PRO A CA 1
ATOM 2172 C C . PRO A 1 277 ? -9.057 2.102 38.462 1.00 35.88 277 PRO A C 1
ATOM 2174 O O . PRO A 1 277 ? -9.286 3.270 38.773 1.00 35.88 277 PRO A O 1
ATOM 2177 N N . ARG A 1 278 ? -10.012 1.322 37.948 1.00 40.84 278 ARG A N 1
ATOM 2178 C CA . ARG A 1 278 ? -11.436 1.581 38.173 1.00 40.84 278 ARG A CA 1
ATOM 2179 C C . ARG A 1 278 ? -11.706 1.237 39.635 1.00 40.84 278 ARG A C 1
ATOM 2181 O O . ARG A 1 278 ? -11.691 0.067 39.997 1.00 40.84 278 ARG A O 1
ATOM 2188 N N . GLY A 1 279 ? -11.951 2.249 40.457 1.00 31.06 279 GLY A N 1
ATOM 2189 C CA . GLY A 1 279 ? -12.393 2.041 41.832 1.00 31.06 279 GLY A CA 1
ATOM 2190 C C . GLY A 1 279 ? -12.159 3.253 42.716 1.00 31.06 279 GLY A C 1
ATOM 2191 O O . GLY A 1 279 ? -11.274 3.236 43.560 1.00 31.06 279 GLY A O 1
ATOM 2192 N N . ALA A 1 280 ? -12.969 4.295 42.545 1.00 34.84 280 ALA A N 1
ATOM 2193 C CA . ALA A 1 280 ? -13.263 5.180 43.661 1.00 34.84 280 ALA A CA 1
ATOM 2194 C C . ALA A 1 280 ? -14.192 4.435 44.633 1.00 34.84 280 ALA A C 1
ATOM 2196 O O . ALA A 1 280 ? -15.209 3.900 44.187 1.00 34.84 280 ALA A O 1
ATOM 2197 N N . PRO A 1 281 ? -13.930 4.474 45.945 1.00 40.44 281 PRO A N 1
ATOM 2198 C CA . PRO A 1 281 ? -14.982 4.425 46.937 1.00 40.44 281 PRO A CA 1
ATOM 2199 C C . PRO A 1 281 ? -15.129 5.829 47.531 1.00 40.44 281 PRO A C 1
ATOM 2201 O O . PRO A 1 281 ? -14.337 6.271 48.361 1.00 40.44 281 PRO A O 1
ATOM 2204 N N . GLN A 1 282 ? -16.170 6.541 47.096 1.00 40.97 282 GLN A N 1
ATOM 2205 C CA . GLN A 1 282 ? -16.833 7.507 47.968 1.00 40.97 282 GLN A CA 1
ATOM 2206 C C . GLN A 1 282 ? -17.404 6.733 49.158 1.00 40.97 282 GLN A C 1
ATOM 2208 O O . GLN A 1 282 ? -18.140 5.768 48.969 1.00 40.97 282 GLN A O 1
ATOM 2213 N N . GLY A 1 283 ? -17.089 7.164 50.376 1.00 34.03 283 GLY A N 1
ATOM 2214 C CA . GLY A 1 283 ? -17.685 6.585 51.575 1.00 34.03 283 GLY A CA 1
ATOM 2215 C C . GLY A 1 283 ? -16.942 6.978 52.838 1.00 34.03 283 GLY A C 1
ATOM 2216 O O . GLY A 1 283 ? -16.151 6.208 53.362 1.00 34.03 283 GLY A O 1
ATOM 2217 N N . VAL A 1 284 ? -17.206 8.188 53.323 1.00 41.56 284 VAL A N 1
ATOM 2218 C CA . VAL A 1 284 ? -16.908 8.615 54.695 1.00 41.56 284 VAL A CA 1
ATOM 2219 C C . VAL A 1 284 ? -17.695 7.734 55.673 1.00 41.56 284 VAL A C 1
ATOM 2221 O O . VAL A 1 284 ? -18.918 7.680 55.544 1.00 41.56 284 VAL A O 1
ATOM 2224 N N . PRO A 1 285 ? -17.076 7.154 56.715 1.00 43.81 285 PRO A N 1
ATOM 2225 C CA . PRO A 1 285 ? -17.806 6.759 57.909 1.00 43.81 285 PRO A CA 1
ATOM 2226 C C . PRO A 1 285 ? -17.604 7.830 58.985 1.00 43.81 285 PRO A C 1
ATOM 2228 O O . PRO A 1 285 ? -16.568 7.922 59.640 1.00 43.81 285 PRO A O 1
ATOM 2231 N N . ARG A 1 286 ? -18.632 8.665 59.156 1.00 43.97 286 ARG A N 1
ATOM 2232 C CA . ARG A 1 286 ? -18.866 9.448 60.372 1.00 43.97 286 ARG A CA 1
ATOM 2233 C C . ARG A 1 286 ? -19.260 8.453 61.467 1.00 43.97 286 ARG A C 1
ATOM 2235 O O . ARG A 1 286 ? -20.260 7.762 61.302 1.00 43.97 286 ARG A O 1
ATOM 2242 N N . GLY A 1 287 ? -18.533 8.415 62.580 1.00 35.56 287 GLY A N 1
ATOM 2243 C CA . GLY A 1 287 ? -18.964 7.652 63.754 1.00 35.56 287 GLY A CA 1
ATOM 2244 C C . GLY A 1 287 ? -17.885 7.498 64.818 1.00 35.56 287 GLY A C 1
ATOM 2245 O O . GLY A 1 287 ? -17.118 6.545 64.784 1.00 35.56 287 GLY A O 1
ATOM 2246 N N . MET A 1 288 ? -17.855 8.428 65.775 1.00 43.09 288 MET A N 1
ATOM 2247 C CA . MET A 1 288 ? -17.268 8.211 67.105 1.00 43.09 288 MET A CA 1
ATOM 2248 C C . MET A 1 288 ? -17.908 6.989 67.775 1.00 43.09 288 MET A C 1
ATOM 2250 O O . MET A 1 288 ? -19.112 6.774 67.625 1.00 43.09 288 MET A O 1
ATOM 2254 N N . PRO A 1 289 ? -17.147 6.281 68.619 1.00 43.72 289 PRO A N 1
ATOM 2255 C CA . PRO A 1 289 ? -17.616 6.145 69.998 1.00 43.72 289 PRO A CA 1
ATOM 2256 C C . PRO A 1 289 ? -16.547 6.532 71.031 1.00 43.72 289 PRO A C 1
ATOM 2258 O O . PRO A 1 289 ? -15.383 6.151 70.942 1.00 43.72 289 PRO A O 1
ATOM 2261 N N . GLN A 1 290 ? -16.998 7.284 72.037 1.00 42.84 290 GLN A N 1
ATOM 2262 C CA . GLN A 1 290 ? -16.337 7.505 73.322 1.00 42.84 290 GLN A CA 1
ATOM 2263 C C . GLN A 1 290 ? -16.039 6.181 74.040 1.00 42.84 290 GLN A C 1
ATOM 2265 O O . GLN A 1 290 ? -16.875 5.280 74.041 1.00 42.84 290 GLN A O 1
ATOM 2270 N N . GLY A 1 291 ? -14.915 6.129 74.757 1.00 34.03 291 GLY A N 1
ATOM 2271 C CA . GLY A 1 291 ? -14.675 5.109 75.777 1.00 34.03 291 GLY A CA 1
ATOM 2272 C C . GLY A 1 291 ? -13.227 5.051 76.253 1.00 34.03 291 GLY A C 1
ATOM 2273 O O . GLY A 1 291 ? -12.442 4.265 75.740 1.00 34.03 291 GLY A O 1
ATOM 2274 N N . ALA A 1 292 ? -12.877 5.860 77.257 1.00 38.53 292 ALA A N 1
ATOM 2275 C CA . ALA A 1 292 ? -11.811 5.495 78.195 1.00 38.53 292 ALA A CA 1
ATOM 2276 C C . ALA A 1 292 ? -12.312 4.322 79.070 1.00 38.53 292 ALA A C 1
ATOM 2278 O O . ALA A 1 292 ? -13.526 4.201 79.264 1.00 38.53 292 ALA A O 1
ATOM 2279 N N . PRO A 1 293 ? -11.422 3.481 79.627 1.00 43.53 293 PRO A N 1
ATOM 2280 C CA . PRO A 1 293 ? -10.866 3.853 80.926 1.00 43.53 293 PRO A CA 1
ATOM 2281 C C . PRO A 1 293 ? -9.378 3.523 81.139 1.00 43.53 293 PRO A C 1
ATOM 2283 O O . PRO A 1 293 ? -8.747 2.742 80.433 1.00 43.53 293 PRO A O 1
ATOM 2286 N N . GLN A 1 294 ? -8.866 4.191 82.171 1.00 39.44 294 GLN A N 1
ATOM 2287 C CA . GLN A 1 294 ? -7.577 4.075 82.849 1.00 39.44 294 GLN A CA 1
ATOM 2288 C C . GLN A 1 294 ? -7.158 2.642 83.212 1.00 39.44 294 GLN A C 1
ATOM 2290 O O . GLN A 1 294 ? -7.997 1.813 83.552 1.00 39.44 294 GLN A O 1
ATOM 2295 N N . GLY A 1 295 ? -5.841 2.425 83.324 1.00 34.50 295 GLY A N 1
ATOM 2296 C CA . GLY A 1 295 ? -5.304 1.339 84.147 1.00 34.50 295 GLY A CA 1
ATOM 2297 C C . GLY A 1 295 ? -3.853 0.965 83.858 1.00 34.50 295 GLY A C 1
ATOM 2298 O O . GLY A 1 295 ? -3.599 -0.075 83.267 1.00 34.50 295 GLY A O 1
ATOM 2299 N N . ALA A 1 296 ? -2.896 1.777 84.311 1.00 41.53 296 ALA A N 1
ATOM 2300 C CA . ALA A 1 296 ? -1.572 1.256 84.654 1.00 41.53 296 ALA A CA 1
ATOM 2301 C C . ALA A 1 296 ? -1.658 0.557 86.020 1.00 41.53 296 ALA A C 1
ATOM 2303 O O . ALA A 1 296 ? -2.398 1.016 86.894 1.00 41.53 296 ALA A O 1
ATOM 2304 N N . PRO A 1 297 ? -0.850 -0.485 86.244 1.00 42.41 297 PRO A N 1
ATOM 2305 C CA . PRO A 1 297 ? -0.024 -0.441 87.443 1.00 42.41 297 PRO A CA 1
ATOM 2306 C C . PRO A 1 297 ? 1.428 -0.845 87.167 1.00 42.41 297 PRO A C 1
ATOM 2308 O O . PRO A 1 297 ? 1.724 -1.831 86.495 1.00 42.41 297 PRO A O 1
ATOM 2311 N N . GLN A 1 298 ? 2.338 -0.067 87.750 1.00 42.53 298 GLN A N 1
ATOM 2312 C CA . GLN A 1 298 ? 3.709 -0.477 88.027 1.00 42.53 298 GLN A CA 1
ATOM 2313 C C . GLN A 1 298 ? 3.716 -1.683 88.977 1.00 42.53 298 GLN A C 1
ATOM 2315 O O . GLN A 1 298 ? 3.000 -1.693 89.976 1.00 42.53 298 GLN A O 1
ATOM 2320 N N . GLY A 1 299 ? 4.595 -2.647 88.708 1.00 36.06 299 GLY A N 1
ATOM 2321 C CA . GLY A 1 299 ? 4.943 -3.736 89.615 1.00 36.06 299 GLY A CA 1
ATOM 2322 C C . GLY A 1 299 ? 6.393 -4.149 89.383 1.00 36.06 299 GLY A C 1
ATOM 2323 O O . GLY A 1 299 ? 6.752 -4.646 88.323 1.00 36.06 299 GLY A O 1
ATOM 2324 N N . SER A 1 300 ? 7.235 -3.852 90.361 1.00 36.12 300 SER A N 1
ATOM 2325 C CA . SER A 1 300 ? 8.681 -4.058 90.401 1.00 36.12 300 SER A CA 1
ATOM 2326 C C . SER A 1 300 ? 9.086 -5.430 90.963 1.00 36.12 300 SER A C 1
ATOM 2328 O O . SER A 1 300 ? 8.347 -5.955 91.791 1.00 36.12 300 SER A O 1
ATOM 2330 N N . ARG A 1 301 ? 10.343 -5.837 90.681 1.00 33.62 301 ARG A N 1
ATOM 2331 C CA . ARG A 1 301 ? 11.189 -6.834 91.401 1.00 33.62 301 ARG A CA 1
ATOM 2332 C C . ARG A 1 301 ? 10.798 -8.310 91.192 1.00 33.62 301 ARG A C 1
ATOM 2334 O O . ARG A 1 301 ? 9.625 -8.615 91.104 1.00 33.62 301 ARG A O 1
ATOM 2341 N N . GLN A 1 302 ? 11.678 -9.314 91.168 1.00 35.50 302 GLN A N 1
ATOM 2342 C CA . GLN A 1 302 ? 13.138 -9.496 91.271 1.00 35.50 302 GLN A CA 1
ATOM 2343 C C . GLN A 1 302 ? 13.352 -11.026 91.181 1.00 35.50 302 GLN A C 1
ATOM 2345 O O . GLN A 1 302 ? 12.503 -11.761 91.679 1.00 35.50 302 GLN A O 1
ATOM 2350 N N . GLY A 1 303 ? 14.439 -11.530 90.586 1.00 37.28 303 GLY A N 1
ATOM 2351 C CA . GLY A 1 303 ? 14.693 -12.979 90.588 1.00 37.28 303 GLY A CA 1
ATOM 2352 C C . GLY A 1 303 ? 15.858 -13.427 89.713 1.00 37.28 303 GLY A C 1
ATOM 2353 O O . GLY A 1 303 ? 15.696 -13.624 88.518 1.00 37.28 303 GLY A O 1
ATOM 2354 N N . THR A 1 304 ? 17.016 -13.560 90.347 1.00 38.97 304 THR A N 1
ATOM 2355 C CA . THR A 1 304 ? 18.258 -14.211 89.907 1.00 38.97 304 THR A CA 1
ATOM 2356 C C . THR A 1 304 ? 18.065 -15.648 89.426 1.00 38.97 304 THR A C 1
ATOM 2358 O O . THR A 1 304 ? 17.270 -16.356 90.033 1.00 38.97 304 THR A O 1
ATOM 2361 N N . SER A 1 305 ? 18.896 -16.090 88.476 1.00 41.56 305 SER A N 1
ATOM 2362 C CA . SER A 1 305 ? 19.610 -17.375 88.548 1.00 41.56 305 SER A CA 1
ATOM 2363 C C . SER A 1 305 ? 20.737 -17.413 87.514 1.00 41.56 305 SER A C 1
ATOM 2365 O O . SER A 1 305 ? 20.505 -17.233 86.321 1.00 41.56 305 SER A O 1
ATOM 2367 N N . ASP A 1 306 ? 21.943 -17.617 88.035 1.00 40.59 306 ASP A N 1
ATOM 2368 C CA . ASP A 1 306 ? 23.171 -17.965 87.331 1.00 40.59 306 ASP A CA 1
ATOM 2369 C C . ASP A 1 306 ? 23.127 -19.385 86.729 1.00 40.59 306 ASP A C 1
ATOM 2371 O O . ASP A 1 306 ? 22.271 -20.202 87.072 1.00 40.59 306 ASP A O 1
ATOM 2375 N N . ASP A 1 307 ? 24.158 -19.636 85.918 1.00 39.91 307 ASP A N 1
ATOM 2376 C CA . ASP A 1 307 ? 24.813 -20.912 85.596 1.00 39.91 307 ASP A CA 1
ATOM 2377 C C . ASP A 1 307 ? 24.513 -21.647 84.268 1.00 39.91 307 ASP A C 1
ATOM 2379 O O . ASP A 1 307 ? 23.538 -22.365 84.086 1.00 39.91 307 ASP A O 1
ATOM 2383 N N . GLN A 1 308 ? 25.505 -21.479 83.379 1.00 37.31 308 GLN A N 1
ATOM 2384 C CA . GLN A 1 308 ? 26.373 -22.497 82.761 1.00 37.31 308 GLN A CA 1
ATOM 2385 C C . GLN A 1 308 ? 25.857 -23.499 81.707 1.00 37.31 308 GLN A C 1
ATOM 2387 O O . GLN A 1 308 ? 25.129 -24.441 81.983 1.00 37.31 308 GLN A O 1
ATOM 2392 N N . VAL A 1 309 ? 26.466 -23.336 80.520 1.00 40.62 309 VAL A N 1
ATOM 2393 C CA . VAL A 1 309 ? 27.203 -24.328 79.702 1.00 40.62 309 VAL A CA 1
ATOM 2394 C C . VAL A 1 309 ? 26.505 -25.650 79.346 1.00 40.62 309 VAL A C 1
ATOM 2396 O O . VAL A 1 309 ? 26.523 -26.600 80.124 1.00 40.62 309 VAL A O 1
ATOM 2399 N N . ALA A 1 310 ? 26.090 -25.750 78.078 1.00 38.44 310 ALA A N 1
ATOM 2400 C CA . ALA A 1 310 ? 26.503 -26.789 77.119 1.00 38.44 310 ALA A CA 1
ATOM 2401 C C . ALA A 1 310 ? 26.134 -26.356 75.692 1.00 38.44 310 ALA A C 1
ATOM 2403 O O . ALA A 1 310 ? 25.012 -25.832 75.514 1.00 38.44 310 ALA A O 1
#